Protein AF-Q8QFS4-F1 (afdb_monomer_lite)

pLDDT: mean 73.02, std 25.07, range [26.33, 97.75]

Foldseek 3Di:
DDWDWDFDDDPPRDTDTDTDDPPDDVVVVVVLLVVLPDPPPPDDDDDDDDDDDDDDDDDDDPPVVVVVVVVVLLVLLVVLLVLCSVAVPQLVVLLVQCLCLLPDPVVVPSPVPPQVVQADPNDGNSVVVVVLSNVDDDSVVVSVCSPPPCSCVVNVVNSSVSSCRRPVPPFFDKDWDDLVCQVVVVVVDPDPDDDDRDPTDIDGHPPPPPPDDDD

Organism: Triturus carnifex (NCBI:txid8326)

InterPro domains:
  IPR041400 PARP16 N-terminal domain [PF18084] (83-166)
  IPR051838 Intracellular mono-ADP-ribosyltransferase ARTD/PARP [PTHR21328] (82-211)

Sequence (215 aa):
FYYKFNVKKKKSGECDLKMSCLETKPQMYSQWCGNKSTLKDKFKIEDVEHCNNQTNIHPQMSTNIEKVNLQEGEKKVLSLKNILNKDPQAADFKWSLFVASCNSYRHAMCLRPFPPMFIKNEWKNVEQLREVIEGIPPLPIIYNKLDEPEFYDNNQMMIDLLYWVLLTLKEPELKSVKKDEYDMILEKVPCEITMAKPNMIFQLDNSNNSKKKKK

Radius of gyration: 21.52 Å; chains: 1; bounding box: 59×68×45 Å

Structure (mmCIF, N/CA/C/O backbone):
data_AF-Q8QFS4-F1
#
_entry.id   AF-Q8QFS4-F1
#
loop_
_atom_site.group_PDB
_atom_site.id
_atom_site.type_symbol
_atom_site.label_atom_id
_atom_site.label_alt_id
_atom_site.label_comp_id
_atom_site.label_asym_id
_atom_site.label_entity_id
_atom_site.label_seq_id
_atom_site.pdbx_PDB_ins_code
_atom_site.Cartn_x
_atom_site.Cartn_y
_atom_site.Cartn_z
_atom_site.occupancy
_atom_site.B_iso_or_equiv
_atom_site.auth_seq_id
_atom_site.auth_comp_id
_atom_site.auth_asym_id
_atom_site.auth_atom_id
_atom_site.pdbx_PDB_model_num
ATOM 1 N N . PHE A 1 1 ? -0.206 -7.800 5.910 1.00 39.69 1 PHE A N 1
ATOM 2 C CA . PHE A 1 1 ? 0.618 -9.036 5.952 1.00 39.69 1 PHE A CA 1
ATOM 3 C C . PHE A 1 1 ? 2.021 -8.676 5.485 1.00 39.69 1 PHE A C 1
ATOM 5 O O . PHE A 1 1 ? 2.120 -7.958 4.500 1.00 39.69 1 PHE A O 1
ATOM 12 N N . TYR A 1 2 ? 3.092 -9.149 6.134 1.00 40.59 2 TYR A N 1
ATOM 13 C CA . TYR A 1 2 ? 4.459 -8.769 5.742 1.00 40.59 2 TYR A CA 1
ATOM 14 C C . TYR A 1 2 ? 5.194 -9.907 5.046 1.00 40.59 2 TYR A C 1
ATOM 16 O O . TYR A 1 2 ? 5.280 -11.021 5.557 1.00 40.59 2 TYR A O 1
ATOM 24 N N . TYR A 1 3 ? 5.767 -9.603 3.886 1.00 39.56 3 TYR A N 1
ATOM 25 C CA . TYR A 1 3 ? 6.656 -10.497 3.156 1.00 39.56 3 TYR A CA 1
ATOM 26 C C . TYR A 1 3 ? 8.071 -9.952 3.283 1.00 39.56 3 TYR A C 1
ATOM 28 O O . TYR A 1 3 ? 8.344 -8.839 2.838 1.00 39.56 3 TYR A O 1
ATOM 36 N N . LYS A 1 4 ? 8.973 -10.726 3.892 1.00 38.22 4 LYS A N 1
ATOM 37 C CA . LYS A 1 4 ? 10.407 -10.421 3.869 1.00 38.22 4 LYS A CA 1
ATOM 38 C C . LYS A 1 4 ? 11.078 -11.368 2.888 1.00 38.22 4 LYS A C 1
ATOM 40 O O . LYS A 1 4 ? 11.035 -12.585 3.078 1.00 38.22 4 LYS A O 1
ATOM 45 N N . PHE A 1 5 ? 11.691 -10.803 1.855 1.00 37.50 5 PHE A N 1
ATOM 46 C CA . PHE A 1 5 ? 12.503 -11.548 0.903 1.00 37.50 5 PHE A CA 1
ATOM 47 C C . PHE A 1 5 ? 13.897 -11.748 1.499 1.00 37.50 5 PHE A C 1
ATOM 49 O O . PHE A 1 5 ? 14.566 -10.791 1.881 1.00 37.50 5 PHE A O 1
ATOM 56 N N . ASN A 1 6 ? 14.335 -13.002 1.611 1.00 33.97 6 ASN A N 1
ATOM 57 C CA . ASN A 1 6 ? 15.705 -13.334 1.996 1.00 33.97 6 ASN A CA 1
ATOM 58 C C . ASN A 1 6 ? 16.450 -13.861 0.769 1.00 33.97 6 ASN A C 1
ATOM 60 O O . ASN A 1 6 ? 16.351 -15.043 0.439 1.00 33.97 6 ASN A O 1
ATOM 64 N N . VAL A 1 7 ? 17.221 -12.996 0.108 1.00 36.97 7 VAL A N 1
ATOM 65 C CA . VAL A 1 7 ? 18.086 -13.397 -1.009 1.00 36.97 7 VAL A CA 1
ATOM 66 C C . VAL A 1 7 ? 19.366 -14.028 -0.457 1.00 36.97 7 VAL A C 1
ATOM 68 O O . VAL A 1 7 ? 20.305 -13.336 -0.065 1.00 36.97 7 VAL A O 1
ATOM 71 N N . LYS A 1 8 ? 19.431 -15.364 -0.434 1.00 35.72 8 LYS A N 1
ATOM 72 C CA . LYS A 1 8 ? 20.679 -16.092 -0.160 1.00 35.72 8 LYS A CA 1
ATOM 73 C C . LYS A 1 8 ? 21.411 -16.374 -1.472 1.00 35.72 8 LYS A C 1
ATOM 75 O O . LYS A 1 8 ? 20.994 -17.239 -2.234 1.00 35.72 8 LYS A O 1
ATOM 80 N N . LYS A 1 9 ? 22.539 -15.696 -1.713 1.00 34.53 9 LYS A N 1
ATOM 81 C CA . LYS A 1 9 ? 23.454 -16.058 -2.809 1.00 34.53 9 LYS A CA 1
ATOM 82 C C . LYS A 1 9 ? 24.091 -17.427 -2.521 1.00 34.53 9 LYS A C 1
ATOM 84 O O . LYS A 1 9 ? 24.874 -17.554 -1.579 1.00 34.53 9 LYS A O 1
ATOM 89 N N . LYS A 1 10 ? 23.775 -18.445 -3.329 1.00 41.84 10 LYS A N 1
ATOM 90 C CA . LYS A 1 10 ? 24.576 -19.680 -3.415 1.00 41.84 10 LYS A CA 1
ATOM 91 C C . LYS A 1 10 ? 25.900 -19.392 -4.142 1.00 41.84 10 LYS A C 1
ATOM 93 O O . LYS A 1 10 ? 26.022 -18.408 -4.866 1.00 41.84 10 LYS A O 1
ATOM 98 N N . LYS A 1 11 ? 26.899 -20.266 -3.950 1.00 44.81 11 LYS A N 1
ATOM 99 C CA . LYS A 1 11 ? 28.168 -20.235 -4.711 1.00 44.81 11 LYS A CA 1
ATOM 100 C C . LYS A 1 11 ? 28.034 -20.781 -6.142 1.00 44.81 11 LYS A C 1
ATOM 102 O O . LYS A 1 11 ? 28.891 -20.499 -6.969 1.00 44.81 11 LYS A O 1
ATOM 107 N N . SER A 1 12 ? 26.966 -21.521 -6.442 1.00 46.94 12 SER A N 1
ATOM 108 C CA . SER A 1 12 ? 26.450 -21.695 -7.803 1.00 46.94 12 SER A CA 1
ATOM 109 C C . SER A 1 12 ? 25.496 -20.536 -8.119 1.00 46.94 12 SER A C 1
ATOM 111 O O . SER A 1 12 ? 24.759 -20.109 -7.233 1.00 46.94 12 SER A O 1
ATOM 113 N N . GLY A 1 13 ? 25.514 -20.021 -9.354 1.00 44.69 13 GLY A N 1
ATOM 114 C CA . GLY A 1 13 ? 24.792 -18.809 -9.788 1.00 44.69 13 GLY A CA 1
ATOM 115 C C . GLY A 1 13 ? 23.265 -18.934 -9.894 1.00 44.69 13 GLY A C 1
ATOM 116 O O . GLY A 1 13 ? 22.679 -18.502 -10.879 1.00 44.69 13 GLY A O 1
ATOM 117 N N . GLU A 1 14 ? 22.627 -19.541 -8.897 1.00 32.72 14 GLU A N 1
ATOM 118 C CA . GLU A 1 14 ? 21.195 -19.809 -8.815 1.00 32.72 14 GLU A CA 1
ATOM 119 C C . GLU A 1 14 ? 20.585 -18.970 -7.676 1.00 32.72 14 GLU A C 1
ATOM 121 O O . GLU A 1 14 ? 20.906 -19.159 -6.497 1.00 32.72 14 GLU A O 1
ATOM 126 N N . CYS A 1 15 ? 19.725 -18.011 -8.030 1.00 34.16 15 CYS A N 1
ATOM 127 C CA . CYS A 1 15 ? 19.078 -17.102 -7.082 1.00 34.16 15 CYS A CA 1
ATOM 128 C C . CYS A 1 15 ? 17.790 -17.720 -6.514 1.00 34.16 15 CYS A C 1
ATOM 130 O O . CYS A 1 15 ? 16.718 -17.591 -7.100 1.00 34.16 15 CYS A O 1
ATOM 132 N N . ASP A 1 16 ? 17.895 -18.362 -5.351 1.00 31.78 16 ASP A N 1
ATOM 133 C CA . ASP A 1 16 ? 16.763 -18.972 -4.640 1.00 31.78 16 ASP A CA 1
ATOM 134 C C . ASP A 1 16 ? 15.943 -17.893 -3.891 1.00 31.78 16 ASP A C 1
ATOM 136 O O . ASP A 1 16 ? 16.274 -17.503 -2.765 1.00 31.78 16 ASP A O 1
ATOM 140 N N . LEU A 1 17 ? 14.892 -17.355 -4.532 1.00 40.53 17 LEU A N 1
ATOM 141 C CA . LEU A 1 17 ? 13.964 -16.396 -3.911 1.00 40.53 17 LEU A CA 1
ATOM 142 C C . LEU A 1 17 ? 13.031 -17.109 -2.921 1.00 40.53 17 LEU A C 1
ATOM 144 O O . LEU A 1 17 ? 11.945 -17.573 -3.277 1.00 40.53 17 LEU A O 1
ATOM 148 N N . LYS A 1 18 ? 13.405 -17.125 -1.638 1.00 36.62 18 LYS A N 1
ATOM 149 C CA . LYS A 1 18 ? 12.502 -17.579 -0.574 1.00 36.62 18 LYS A CA 1
ATOM 150 C C . LYS A 1 18 ? 11.589 -16.455 -0.091 1.00 36.62 18 LYS A C 1
ATOM 152 O O . LYS A 1 18 ? 11.999 -15.573 0.665 1.00 36.62 18 LYS A O 1
ATOM 157 N N . MET A 1 19 ? 10.325 -16.549 -0.502 1.00 31.25 19 MET A N 1
ATOM 158 C CA . MET A 1 19 ? 9.192 -15.870 0.124 1.00 31.25 19 MET A CA 1
ATOM 159 C C . MET A 1 19 ? 8.979 -16.425 1.535 1.00 31.25 19 MET A C 1
ATOM 161 O O . MET A 1 19 ? 8.581 -17.577 1.696 1.00 31.25 19 MET A O 1
ATOM 165 N N . SER A 1 20 ? 9.213 -15.600 2.556 1.00 35.72 20 SER A N 1
ATOM 166 C CA . SER A 1 20 ? 8.760 -15.877 3.922 1.00 35.72 20 SER A CA 1
ATOM 167 C C . SER A 1 20 ? 7.678 -14.882 4.329 1.00 35.72 20 SER A C 1
ATOM 169 O O . SER A 1 20 ? 7.948 -13.683 4.442 1.00 35.72 20 SER A O 1
ATOM 171 N N . CYS A 1 21 ? 6.465 -15.391 4.570 1.00 34.59 21 CYS A N 1
ATOM 172 C CA . CYS A 1 21 ? 5.435 -14.664 5.304 1.00 34.59 21 CYS A CA 1
ATOM 173 C C . CYS A 1 21 ? 5.936 -14.440 6.732 1.00 34.59 21 CYS A C 1
ATOM 175 O O . CYS A 1 21 ? 6.045 -15.385 7.511 1.00 34.59 21 CYS A O 1
ATOM 177 N N . LEU A 1 22 ? 6.220 -13.191 7.082 1.00 38.31 22 LEU A N 1
ATOM 178 C CA . LEU A 1 22 ? 6.285 -12.788 8.475 1.00 38.31 22 LEU A CA 1
ATOM 179 C C . LEU A 1 22 ? 4.849 -12.515 8.915 1.00 38.31 22 LEU A C 1
ATOM 181 O O . LEU A 1 22 ? 4.267 -11.473 8.599 1.00 38.31 22 LEU A O 1
ATOM 185 N N . GLU A 1 23 ? 4.267 -13.472 9.636 1.00 33.88 23 GLU A N 1
ATOM 186 C CA . GLU A 1 23 ? 3.025 -13.239 10.362 1.00 33.88 23 GLU A CA 1
ATOM 187 C C . GLU A 1 23 ? 3.240 -12.091 11.353 1.00 33.88 23 GLU A C 1
ATOM 189 O O . GLU A 1 23 ? 3.841 -12.244 12.418 1.00 33.88 23 GLU A O 1
ATOM 194 N N . THR A 1 24 ? 2.724 -10.910 11.018 1.00 41.38 24 THR A N 1
ATOM 195 C CA . THR A 1 24 ? 2.471 -9.888 12.031 1.00 41.38 24 THR A CA 1
ATOM 196 C C . THR A 1 24 ? 1.472 -10.462 13.016 1.00 41.38 24 THR A C 1
ATOM 198 O O . THR A 1 24 ? 0.342 -10.766 12.629 1.00 41.38 24 THR A O 1
ATOM 201 N N . LYS A 1 25 ? 1.875 -10.572 14.287 1.00 38.22 25 LYS A N 1
ATOM 202 C CA . LYS A 1 25 ? 0.973 -10.958 15.378 1.00 38.22 25 LYS A CA 1
ATOM 203 C C . LYS A 1 25 ? -0.317 -10.127 15.262 1.00 38.22 25 LYS A C 1
ATOM 205 O O . LYS A 1 25 ? -0.207 -8.895 15.229 1.00 38.22 25 LYS A O 1
ATOM 210 N N . PRO A 1 26 ? -1.518 -10.746 15.237 1.00 43.66 26 PRO A N 1
ATOM 211 C CA . PRO A 1 26 ? -2.792 -10.036 15.048 1.00 43.66 26 PRO A CA 1
ATOM 212 C C . PRO A 1 26 ? -2.988 -8.830 15.981 1.00 43.66 26 PRO A C 1
ATOM 214 O O . PRO A 1 26 ? -3.627 -7.845 15.612 1.00 43.66 26 PRO A O 1
ATOM 217 N N . GLN A 1 27 ? -2.345 -8.893 17.152 1.00 47.09 27 GLN A N 1
ATOM 218 C CA . GLN A 1 27 ? -2.253 -7.856 18.178 1.00 47.09 27 GLN A CA 1
ATOM 219 C C . GLN A 1 27 ? -1.925 -6.447 17.643 1.00 47.09 27 GLN A C 1
ATOM 221 O O . GLN A 1 27 ? -2.520 -5.481 18.122 1.00 47.09 27 GLN A O 1
ATOM 226 N N . MET A 1 28 ? -1.051 -6.299 16.633 1.00 45.22 28 MET A N 1
ATOM 227 C CA . MET A 1 28 ? -0.690 -4.963 16.123 1.00 45.22 28 MET A CA 1
ATOM 228 C C . MET A 1 28 ? -1.858 -4.246 15.431 1.00 45.22 28 MET A C 1
ATOM 230 O O . MET A 1 28 ? -2.074 -3.060 15.677 1.00 45.22 28 MET A O 1
ATOM 234 N N . TYR A 1 29 ? -2.654 -4.946 14.615 1.00 46.38 29 TYR A N 1
ATOM 235 C CA . TYR A 1 29 ? -3.801 -4.322 13.939 1.00 46.38 29 TYR A CA 1
ATOM 236 C C . TYR A 1 29 ? -4.966 -4.079 14.905 1.00 46.38 29 TYR A C 1
ATOM 238 O O . TYR A 1 29 ? -5.656 -3.069 14.766 1.00 46.38 29 TYR A O 1
ATOM 246 N N . SER A 1 30 ? -5.166 -4.936 15.915 1.00 52.69 30 SER A N 1
ATOM 247 C CA . SER A 1 30 ? -6.164 -4.675 16.965 1.00 52.69 30 SER A CA 1
ATOM 248 C C . SER A 1 30 ? -5.805 -3.460 17.823 1.00 52.69 30 SER A C 1
ATOM 250 O O . SER A 1 30 ? -6.695 -2.687 18.165 1.00 52.69 30 SER A O 1
ATOM 252 N N . GLN A 1 31 ? -4.518 -3.241 18.119 1.00 54.19 31 GLN A N 1
ATOM 253 C CA . GLN A 1 31 ? -4.062 -2.064 18.863 1.00 54.19 31 GLN A CA 1
ATOM 254 C C . GLN A 1 31 ? -4.188 -0.782 18.024 1.00 54.19 31 GLN A C 1
ATOM 256 O O . GLN A 1 31 ? -4.679 0.227 18.522 1.00 54.19 31 GLN A O 1
ATOM 261 N N . TRP A 1 32 ? -3.857 -0.838 16.727 1.00 56.62 32 TRP A N 1
ATOM 262 C CA . TRP A 1 32 ? -4.083 0.278 15.797 1.00 56.62 32 TRP A CA 1
ATOM 263 C C . TRP A 1 32 ? -5.573 0.637 15.677 1.00 56.62 32 TRP A C 1
ATOM 265 O O . TRP A 1 32 ? -5.944 1.804 15.777 1.00 56.62 32 TRP A O 1
ATOM 275 N N . CYS A 1 33 ? -6.449 -0.366 15.558 1.00 51.41 33 CYS A N 1
ATOM 276 C CA . CYS A 1 33 ? -7.899 -0.167 15.493 1.00 51.41 33 CYS A CA 1
ATOM 277 C C . CYS A 1 33 ? -8.551 0.228 16.831 1.00 51.41 33 CYS A C 1
ATOM 279 O O . CYS A 1 33 ? -9.721 0.616 16.816 1.00 51.41 33 CYS A O 1
ATOM 281 N N . GLY A 1 34 ? -7.848 0.106 17.962 1.00 44.12 34 GLY A N 1
ATOM 282 C CA . GLY A 1 34 ? -8.367 0.414 19.299 1.00 44.12 34 GLY A CA 1
ATOM 283 C C . GLY A 1 34 ? -8.346 1.906 19.646 1.00 44.12 34 GLY A C 1
ATOM 284 O O . GLY A 1 34 ? -9.247 2.392 20.324 1.00 44.12 34 GLY A O 1
ATOM 285 N N . ASN A 1 35 ? -7.384 2.665 19.116 1.00 45.69 35 ASN A N 1
ATOM 286 C CA . ASN A 1 35 ? -7.127 4.064 19.497 1.00 45.69 35 ASN A CA 1
ATOM 287 C C . ASN A 1 35 ? -8.051 5.097 18.802 1.00 45.69 35 ASN A C 1
ATOM 289 O O . ASN A 1 35 ? -7.668 6.244 18.586 1.00 45.69 35 ASN A O 1
ATOM 293 N N . LYS A 1 36 ? -9.277 4.711 18.427 1.00 47.22 36 LYS A N 1
ATOM 294 C CA . LYS A 1 36 ? -10.191 5.493 17.560 1.00 47.22 36 LYS A CA 1
ATOM 295 C C . LYS A 1 36 ? -10.847 6.729 18.207 1.00 47.22 36 LYS A C 1
ATOM 297 O O . LYS A 1 36 ? -11.678 7.369 17.563 1.00 47.22 36 LYS A O 1
ATOM 302 N N . SER A 1 37 ? -10.547 7.055 19.464 1.00 37.59 37 SER A N 1
ATOM 303 C CA . SER A 1 37 ? -11.372 7.953 20.290 1.00 37.59 37 SER A CA 1
ATOM 304 C C . SER A 1 37 ? -10.989 9.440 20.304 1.00 37.59 37 SER A C 1
ATOM 306 O O . SER A 1 37 ? -11.750 10.216 20.867 1.00 37.59 37 SER A O 1
ATOM 308 N N . THR A 1 38 ? -9.871 9.874 19.706 1.00 36.56 38 THR A N 1
ATOM 309 C CA . THR A 1 38 ? -9.306 11.226 19.962 1.00 36.56 38 THR A CA 1
ATOM 310 C C . THR A 1 38 ? -9.211 12.174 18.757 1.00 36.56 38 THR A C 1
ATOM 312 O O . THR A 1 38 ? -8.640 13.256 18.879 1.00 36.56 38 THR A O 1
ATOM 315 N N . LEU A 1 39 ? -9.761 11.808 17.590 1.00 35.38 39 LEU A N 1
ATOM 316 C CA . LEU A 1 39 ? -9.588 12.575 16.339 1.00 35.38 39 LEU A CA 1
ATOM 317 C C . LEU A 1 39 ? -10.879 13.097 15.685 1.00 35.38 39 LEU A C 1
ATOM 319 O O . LEU A 1 39 ? -10.799 13.831 14.704 1.00 35.38 39 LEU A O 1
ATOM 323 N N . LYS A 1 40 ? -12.065 12.780 16.224 1.00 32.66 40 LYS A N 1
ATOM 324 C CA . LYS A 1 40 ? -13.341 13.291 15.680 1.00 32.66 40 LYS A CA 1
ATOM 325 C C . LYS A 1 40 ? -13.589 14.777 15.972 1.00 3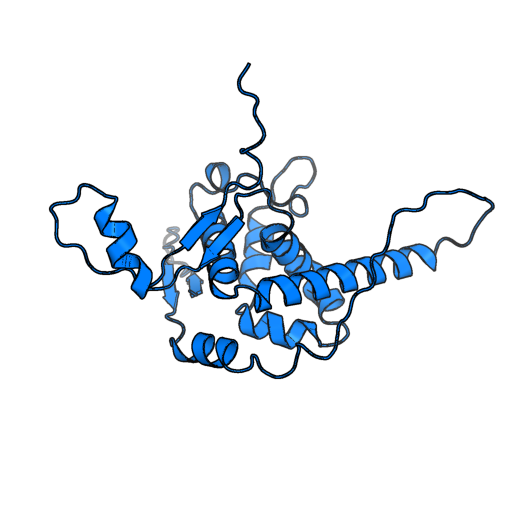2.66 40 LYS A C 1
ATOM 327 O O . LYS A 1 40 ? -14.342 15.407 15.240 1.00 32.66 40 LYS A O 1
ATOM 332 N N . ASP A 1 41 ? -12.926 15.338 16.982 1.00 36.31 41 ASP A N 1
ATOM 333 C CA . ASP A 1 41 ? -13.249 16.672 17.506 1.00 36.31 41 ASP A CA 1
ATOM 334 C C . ASP A 1 41 ? -12.426 17.820 16.892 1.00 36.31 41 ASP A C 1
ATOM 336 O O . ASP A 1 41 ? -12.639 18.977 17.250 1.00 36.31 41 ASP A O 1
ATOM 340 N N . LYS A 1 42 ? -11.466 17.537 15.993 1.00 40.38 42 LYS A N 1
ATOM 341 C CA . LYS A 1 42 ? -10.467 18.538 15.551 1.00 40.38 42 LYS A CA 1
ATOM 342 C C . LYS A 1 42 ? -10.577 19.064 14.121 1.00 40.38 42 LYS A C 1
ATOM 344 O O . LYS A 1 42 ? -9.909 20.046 13.824 1.00 40.38 42 LYS A O 1
ATOM 349 N N . PHE A 1 43 ? -11.407 18.481 13.255 1.00 31.11 43 PHE A N 1
ATOM 350 C CA . PHE A 1 43 ? -11.556 18.963 11.875 1.00 31.11 43 PHE A CA 1
ATOM 351 C C . PHE A 1 43 ? -13.020 19.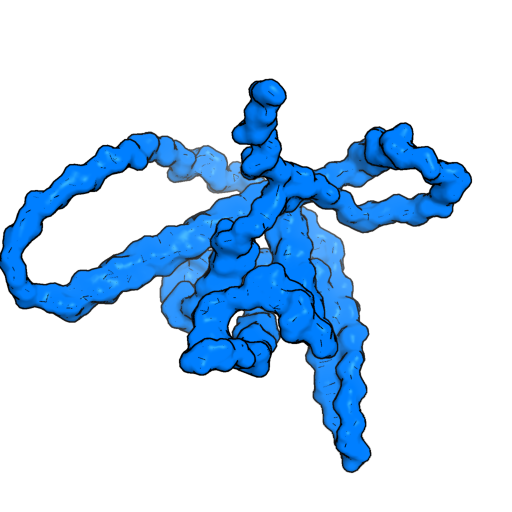014 11.434 1.00 31.11 43 PHE A C 1
ATOM 353 O O . PHE A 1 43 ? -13.543 18.087 10.818 1.00 31.11 43 PHE A O 1
ATOM 360 N N . LYS A 1 44 ? -13.657 20.161 11.697 1.00 30.17 44 LYS A N 1
ATOM 361 C CA . LYS A 1 44 ? -14.633 20.705 10.749 1.00 30.17 44 LYS A CA 1
ATOM 362 C C . LYS A 1 44 ? -13.828 21.298 9.595 1.00 30.17 44 LYS A C 1
ATOM 364 O O . LYS A 1 44 ? -12.973 22.143 9.836 1.00 30.17 44 LYS A O 1
ATOM 369 N N . ILE A 1 45 ? -14.077 20.832 8.379 1.00 34.06 45 ILE A N 1
ATOM 370 C CA . ILE A 1 45 ? -13.570 21.461 7.160 1.00 34.06 45 ILE A CA 1
ATOM 371 C C . ILE A 1 45 ? -14.752 22.221 6.568 1.00 34.06 45 ILE A C 1
ATOM 373 O O . ILE A 1 45 ? -15.800 21.625 6.333 1.00 34.06 45 ILE A O 1
ATOM 377 N N . GLU A 1 46 ? -14.589 23.529 6.402 1.00 29.95 46 GLU A N 1
ATOM 378 C CA . GLU A 1 46 ? -15.513 24.361 5.634 1.00 29.95 46 GLU A CA 1
ATOM 379 C C . GLU A 1 46 ? -15.250 24.150 4.138 1.00 29.95 46 GLU A C 1
ATOM 381 O O . GLU A 1 46 ? -14.107 23.938 3.720 1.00 29.95 46 GLU A O 1
ATOM 386 N N . ASP A 1 47 ? -16.313 24.163 3.337 1.00 32.22 47 ASP A N 1
ATOM 387 C CA . ASP A 1 47 ? -16.250 23.880 1.906 1.00 32.22 47 ASP A CA 1
ATOM 388 C C . ASP A 1 47 ? -15.448 24.958 1.159 1.00 32.22 47 ASP A C 1
ATOM 390 O O . ASP A 1 47 ? -15.874 26.107 1.042 1.00 32.22 47 ASP A O 1
ATOM 394 N N . VAL A 1 48 ? -14.286 24.588 0.611 1.00 31.92 48 VAL A N 1
ATOM 395 C CA . VAL A 1 48 ? -13.512 25.479 -0.267 1.00 31.92 48 VAL A CA 1
ATOM 396 C C . VAL A 1 48 ? -13.973 25.286 -1.706 1.00 31.92 48 VAL A C 1
ATOM 398 O O . VAL A 1 48 ? -13.489 24.413 -2.433 1.00 31.92 48 VAL A O 1
ATOM 401 N N . GLU A 1 49 ? -14.923 26.125 -2.112 1.00 28.88 49 GLU A N 1
ATOM 402 C CA . GLU A 1 49 ? -15.292 26.292 -3.513 1.00 28.88 49 GLU A CA 1
ATOM 403 C C . GLU A 1 49 ? -14.156 26.905 -4.356 1.00 28.88 49 GLU A C 1
ATOM 405 O O . GLU A 1 49 ? -13.175 27.478 -3.881 1.00 28.88 49 GLU A O 1
ATOM 410 N N . HIS A 1 50 ? -14.305 26.734 -5.665 1.00 36.72 50 HIS A N 1
ATOM 411 C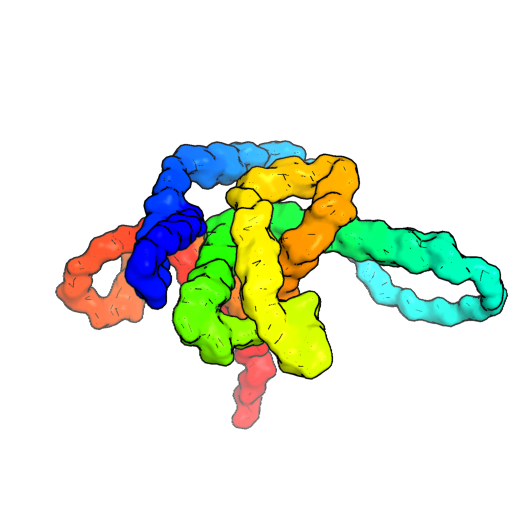 CA . HIS A 1 50 ? -13.348 27.074 -6.707 1.00 36.72 50 HIS A CA 1
ATOM 412 C C . HIS A 1 50 ? -13.264 28.586 -6.983 1.00 36.72 50 HIS A C 1
ATOM 414 O O . HIS A 1 50 ? -14.289 29.204 -7.251 1.00 36.72 50 HIS A O 1
ATOM 420 N N . CYS A 1 51 ? -12.051 29.148 -7.081 1.00 26.33 51 CYS A N 1
ATOM 421 C CA . CYS A 1 51 ? -11.824 30.476 -7.668 1.00 26.33 51 CYS A CA 1
ATOM 422 C C . CYS A 1 51 ? -10.516 30.543 -8.479 1.00 26.33 51 CYS A C 1
ATOM 424 O O . CYS A 1 51 ? -9.421 30.453 -7.928 1.00 26.33 51 CYS A O 1
ATOM 426 N N . ASN A 1 52 ? -10.640 30.777 -9.789 1.00 34.62 52 ASN A N 1
ATOM 427 C CA . ASN A 1 52 ? -9.575 31.363 -10.611 1.00 34.62 52 ASN A CA 1
ATOM 428 C C . ASN A 1 52 ? -9.556 32.890 -10.416 1.00 34.62 52 ASN A C 1
ATOM 430 O O . ASN A 1 52 ? -10.625 33.474 -10.245 1.00 34.62 52 ASN A O 1
ATOM 434 N N . ASN A 1 53 ? -8.390 33.539 -10.549 1.00 30.08 53 ASN A N 1
ATOM 435 C CA . ASN A 1 53 ? -8.151 34.632 -11.518 1.00 30.08 53 ASN A CA 1
ATOM 436 C C . ASN A 1 53 ? -6.724 35.223 -11.414 1.00 30.08 53 ASN A C 1
ATOM 438 O O . ASN A 1 53 ? -6.001 34.992 -10.451 1.00 30.08 53 ASN A O 1
ATOM 442 N N . GLN A 1 54 ? -6.306 35.927 -12.472 1.00 36.88 54 GLN A N 1
ATOM 443 C CA . GLN A 1 54 ? -4.930 36.371 -12.758 1.00 36.88 54 GLN A CA 1
ATOM 444 C C . GLN A 1 54 ? -4.585 37.761 -12.186 1.00 36.88 54 GLN A C 1
ATOM 446 O O . GLN A 1 54 ? -5.450 38.629 -12.220 1.00 36.88 54 GLN A O 1
ATOM 451 N N . THR A 1 55 ? -3.299 38.019 -11.888 1.00 30.58 55 THR A N 1
ATOM 452 C CA . THR A 1 55 ? -2.568 39.277 -12.216 1.00 30.58 55 THR A CA 1
ATOM 453 C C . THR A 1 55 ? -1.034 39.100 -12.124 1.00 30.58 55 THR A C 1
ATOM 455 O O . THR A 1 55 ? -0.531 38.329 -11.315 1.00 30.58 55 THR A O 1
ATOM 458 N N . ASN A 1 56 ? -0.282 39.821 -12.972 1.00 31.97 56 ASN A N 1
ATOM 459 C CA . ASN A 1 56 ? 1.198 39.796 -13.089 1.00 31.97 56 ASN A CA 1
ATOM 460 C C . ASN A 1 56 ? 1.871 40.766 -12.051 1.00 31.97 56 ASN A C 1
ATOM 462 O O . ASN A 1 56 ? 1.138 41.423 -11.322 1.00 31.97 56 ASN A O 1
ATOM 466 N N . ILE A 1 57 ? 3.197 40.973 -11.872 1.00 37.28 57 ILE A N 1
ATOM 467 C CA . ILE A 1 57 ? 4.403 40.924 -12.745 1.00 37.28 57 ILE A CA 1
ATOM 468 C C . ILE A 1 57 ? 5.708 40.691 -11.906 1.00 37.28 57 ILE A C 1
ATOM 470 O O . ILE A 1 57 ? 6.030 41.545 -11.093 1.00 37.28 57 ILE A O 1
ATOM 474 N N . HIS A 1 58 ? 6.519 39.653 -12.222 1.00 41.78 58 HIS A N 1
ATOM 475 C CA . HIS A 1 58 ? 8.016 39.577 -12.098 1.00 41.78 58 HIS A CA 1
ATOM 476 C C . HIS A 1 58 ? 8.705 39.738 -10.689 1.00 41.78 58 HIS A C 1
ATOM 478 O O . HIS A 1 58 ? 8.072 40.133 -9.720 1.00 41.78 58 HIS A O 1
ATOM 484 N N . PRO A 1 59 ? 10.000 39.380 -10.495 1.00 49.09 59 PRO A N 1
ATOM 485 C CA . PRO A 1 59 ? 10.482 38.007 -10.329 1.00 49.09 59 PRO A CA 1
ATOM 486 C C . PRO A 1 59 ? 11.255 37.772 -9.005 1.00 49.09 59 PRO A C 1
ATOM 488 O O . PRO A 1 59 ? 12.313 38.354 -8.777 1.00 49.09 59 PRO A O 1
ATOM 491 N N . GLN A 1 60 ? 10.838 36.806 -8.183 1.00 37.38 60 GLN A N 1
ATOM 492 C CA . GLN A 1 60 ? 11.732 36.157 -7.207 1.00 37.38 60 GLN A CA 1
ATOM 493 C C . GLN A 1 60 ? 11.454 34.653 -7.200 1.00 37.38 60 GLN A C 1
ATOM 495 O O . GLN A 1 60 ? 10.447 34.185 -6.670 1.00 37.38 60 GLN A O 1
ATOM 500 N N . MET A 1 61 ? 12.317 33.895 -7.882 1.00 39.78 61 MET A N 1
ATOM 501 C CA . MET A 1 61 ? 12.011 32.514 -8.278 1.00 39.78 61 MET A CA 1
ATOM 502 C C . MET A 1 61 ? 12.434 31.455 -7.247 1.00 39.78 61 MET A C 1
ATOM 504 O O . MET A 1 61 ? 11.988 30.317 -7.338 1.00 39.78 61 MET A O 1
ATOM 508 N N . SER A 1 62 ? 13.231 31.828 -6.240 1.00 43.19 62 SER A N 1
ATOM 509 C CA . SER A 1 62 ? 13.757 30.890 -5.236 1.00 43.19 62 SER A CA 1
ATOM 510 C C . SER A 1 62 ? 12.760 30.555 -4.120 1.00 43.19 62 SER A C 1
ATOM 512 O O . SER A 1 62 ? 12.695 29.413 -3.686 1.00 43.19 62 SER A O 1
ATOM 514 N N . THR A 1 63 ? 11.946 31.515 -3.668 1.00 50.09 63 THR A N 1
ATOM 515 C CA . THR A 1 63 ? 11.084 31.350 -2.476 1.00 50.09 63 THR A CA 1
ATOM 516 C C . THR A 1 63 ? 9.712 30.735 -2.764 1.00 50.09 63 THR A C 1
ATOM 518 O O . THR A 1 63 ? 9.029 30.305 -1.837 1.00 50.09 63 THR A O 1
ATOM 521 N N . ASN A 1 64 ? 9.287 30.690 -4.031 1.00 51.81 64 ASN A N 1
ATOM 522 C CA . ASN A 1 64 ? 7.986 30.137 -4.417 1.00 51.81 64 ASN A CA 1
ATOM 523 C C . ASN A 1 64 ? 8.031 28.623 -4.667 1.00 51.81 64 ASN A C 1
ATOM 525 O O . ASN A 1 64 ? 7.089 27.928 -4.299 1.00 51.81 64 ASN A O 1
ATOM 529 N N . ILE A 1 65 ? 9.116 28.096 -5.246 1.00 58.69 65 ILE A N 1
ATOM 530 C CA . ILE A 1 65 ? 9.240 26.659 -5.560 1.00 58.69 65 ILE A CA 1
ATOM 531 C C . ILE A 1 65 ? 9.254 25.825 -4.271 1.00 58.69 65 ILE A C 1
ATOM 533 O O . ILE A 1 65 ? 8.540 24.831 -4.164 1.00 58.69 65 ILE A O 1
ATOM 537 N N . GLU A 1 66 ? 10.009 26.276 -3.269 1.00 59.53 66 GLU A N 1
ATOM 538 C CA .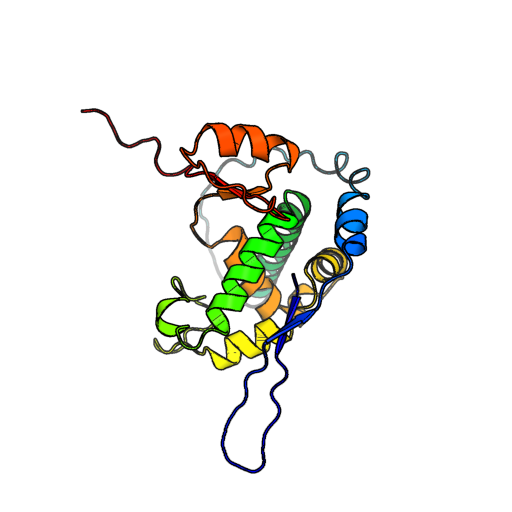 GLU A 1 66 ? 10.125 25.623 -1.963 1.00 59.53 66 GLU A CA 1
ATOM 539 C C . GLU A 1 66 ? 8.781 25.619 -1.211 1.00 59.53 66 GLU A C 1
ATOM 541 O O . GLU A 1 66 ? 8.310 24.564 -0.789 1.00 59.53 66 GLU A O 1
ATOM 546 N N . LYS A 1 67 ? 8.079 26.763 -1.165 1.00 62.28 67 LYS A N 1
ATOM 547 C CA . LYS A 1 67 ? 6.730 26.870 -0.573 1.00 62.28 67 LYS A CA 1
ATOM 548 C C . LYS A 1 67 ? 5.687 25.991 -1.267 1.00 62.28 67 LYS A C 1
ATOM 550 O O . LYS A 1 67 ? 4.855 25.395 -0.587 1.00 62.28 67 LYS A O 1
ATOM 555 N N . VAL A 1 68 ? 5.719 25.900 -2.598 1.00 66.81 68 VAL A N 1
ATOM 556 C CA . VAL A 1 68 ? 4.794 25.043 -3.361 1.00 66.81 68 VAL A CA 1
ATOM 557 C C . VAL A 1 68 ? 5.057 23.561 -3.080 1.00 66.81 68 VAL A C 1
ATOM 559 O O . VAL A 1 68 ? 4.101 22.804 -2.919 1.00 66.81 68 VAL A O 1
ATOM 562 N N . ASN A 1 69 ? 6.323 23.144 -2.964 1.00 63.47 69 ASN A 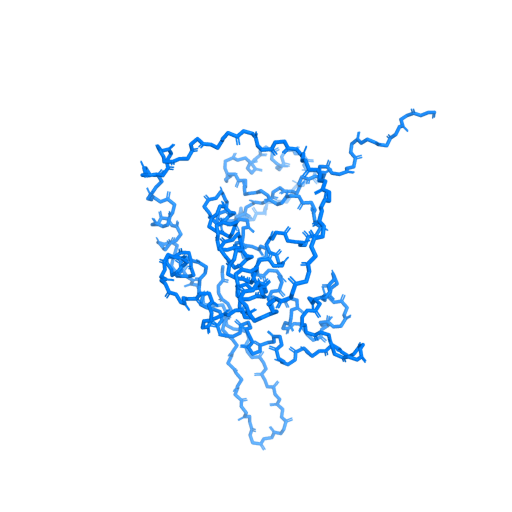N 1
ATOM 563 C CA . ASN A 1 69 ? 6.669 21.755 -2.653 1.00 63.47 69 ASN A CA 1
ATOM 564 C C . ASN A 1 69 ? 6.290 21.371 -1.209 1.00 63.47 69 ASN A C 1
ATOM 566 O O . ASN A 1 69 ? 5.703 20.310 -0.997 1.00 63.47 69 ASN A O 1
ATOM 570 N N . LEU A 1 70 ? 6.532 22.260 -0.236 1.00 69.38 70 LEU A N 1
ATOM 571 C CA . LEU A 1 70 ? 6.113 22.082 1.163 1.00 69.38 70 LEU A CA 1
ATOM 572 C C . LEU A 1 70 ? 4.592 21.874 1.273 1.00 69.38 70 LEU A C 1
ATOM 574 O O . LEU A 1 70 ? 4.140 20.879 1.840 1.00 69.38 70 LEU A O 1
ATOM 578 N N . GLN A 1 71 ? 3.796 22.744 0.638 1.00 78.56 71 GLN A N 1
ATOM 579 C CA . GLN A 1 71 ? 2.332 22.617 0.634 1.00 78.56 71 GLN A CA 1
ATOM 580 C C . GLN A 1 71 ? 1.817 21.354 -0.070 1.00 78.56 71 GLN A C 1
ATOM 582 O O . GLN A 1 71 ? 0.700 20.915 0.204 1.00 78.56 71 GLN A O 1
ATOM 587 N N . GLU A 1 72 ? 2.573 20.780 -1.004 1.00 86.12 72 GLU A N 1
ATOM 588 C CA . GLU A 1 72 ? 2.216 19.516 -1.651 1.00 86.12 72 GLU A CA 1
ATOM 589 C C . GLU A 1 72 ? 2.563 18.310 -0.761 1.00 86.12 72 GLU A C 1
ATOM 591 O O . GLU A 1 72 ? 1.760 17.381 -0.640 1.00 86.12 72 GLU A O 1
ATOM 596 N N . GLY A 1 73 ? 3.705 18.347 -0.068 1.00 87.75 73 GLY A N 1
ATOM 597 C CA . GLY A 1 73 ? 4.088 17.331 0.916 1.00 87.75 73 GLY A CA 1
ATOM 598 C C . GLY A 1 73 ? 3.087 17.216 2.066 1.00 87.75 73 GLY A C 1
ATOM 599 O O . GLY A 1 73 ? 2.582 16.123 2.339 1.00 87.75 73 GLY A O 1
ATOM 600 N N . GLU A 1 74 ? 2.704 18.343 2.670 1.00 90.31 74 GLU A N 1
ATOM 601 C CA . GLU A 1 74 ? 1.697 18.404 3.742 1.00 90.31 74 GLU A CA 1
ATOM 602 C C . GLU A 1 74 ? 0.353 17.778 3.319 1.00 90.31 74 GLU A C 1
ATOM 604 O O . GLU A 1 74 ? -0.229 16.970 4.051 1.00 90.31 74 GLU A O 1
ATOM 609 N N . LYS A 1 75 ? -0.124 18.077 2.100 1.00 92.81 75 LYS A N 1
ATOM 610 C CA . LYS A 1 75 ? -1.363 17.498 1.546 1.00 92.81 75 LYS A CA 1
ATOM 611 C C . LYS A 1 75 ? -1.267 15.986 1.377 1.00 92.81 75 LYS A C 1
ATOM 613 O O . LYS A 1 75 ? -2.229 15.283 1.704 1.00 92.81 75 LYS A O 1
ATOM 618 N N . LYS A 1 76 ? -0.139 15.465 0.883 1.00 94.94 76 LYS A N 1
ATOM 619 C CA . LYS A 1 76 ? 0.084 14.016 0.742 1.00 94.94 76 LYS A CA 1
ATOM 620 C C . LYS A 1 76 ? 0.103 13.320 2.098 1.00 94.94 76 LYS A C 1
ATOM 622 O O . LYS A 1 76 ? -0.578 12.306 2.257 1.00 94.94 76 LYS A O 1
ATOM 627 N N . VAL A 1 77 ? 0.813 13.889 3.074 1.00 95.12 77 VAL A N 1
ATOM 628 C CA . VAL A 1 77 ? 0.886 13.401 4.461 1.00 95.12 77 VAL A CA 1
ATOM 629 C C . VAL A 1 77 ? -0.511 13.327 5.081 1.00 95.12 77 VAL A C 1
ATOM 631 O O . VAL A 1 77 ? -0.936 12.250 5.504 1.00 95.12 77 VAL A O 1
ATOM 634 N N . LEU A 1 78 ? -1.281 14.420 5.044 1.00 95.56 78 LEU A N 1
ATOM 635 C CA . LEU A 1 78 ? -2.649 14.467 5.573 1.00 95.56 78 LEU A CA 1
ATOM 636 C C . LEU A 1 78 ? -3.573 13.448 4.884 1.00 95.56 78 LEU A C 1
ATOM 638 O O . LEU A 1 78 ? -4.321 12.721 5.542 1.00 95.56 78 LEU A O 1
ATOM 642 N N . SER A 1 79 ? -3.493 13.354 3.557 1.00 95.50 79 SER A N 1
ATOM 643 C CA . SER A 1 79 ? -4.298 12.424 2.757 1.00 95.50 79 SER A CA 1
ATOM 644 C C . SER A 1 79 ? -3.981 10.958 3.072 1.00 95.50 79 SER A C 1
ATOM 646 O O . SER A 1 79 ? -4.894 10.133 3.180 1.00 95.50 79 SER A O 1
ATOM 648 N N . LEU A 1 80 ? -2.700 10.635 3.276 1.00 96.38 80 LEU A N 1
ATOM 649 C CA . LEU A 1 80 ? -2.250 9.312 3.704 1.00 96.38 80 LEU A CA 1
ATOM 650 C C . LEU A 1 80 ? -2.752 8.968 5.104 1.00 96.38 80 LEU A C 1
ATOM 652 O O . LEU A 1 80 ? -3.295 7.879 5.295 1.00 96.38 80 LEU A O 1
ATOM 656 N N . LYS A 1 81 ? -2.664 9.891 6.069 1.00 95.75 81 LYS A N 1
ATOM 657 C CA . LYS A 1 81 ? -3.237 9.666 7.406 1.00 95.75 81 LYS A CA 1
ATOM 658 C C . LYS A 1 81 ? -4.742 9.407 7.333 1.00 95.75 81 LYS A C 1
ATOM 660 O O . LYS A 1 81 ? -5.227 8.472 7.967 1.00 95.75 81 LYS A O 1
ATOM 665 N N . ASN A 1 82 ? -5.467 10.161 6.508 1.00 95.38 82 ASN A N 1
ATOM 666 C CA . ASN A 1 82 ? -6.907 9.984 6.333 1.00 95.38 82 ASN A CA 1
ATOM 667 C C . ASN A 1 82 ? -7.271 8.600 5.766 1.00 95.38 82 ASN A C 1
ATOM 669 O O . ASN A 1 82 ? -8.145 7.939 6.329 1.00 95.38 82 ASN A O 1
ATOM 673 N N . ILE A 1 83 ? -6.604 8.117 4.708 1.00 94.56 83 ILE A N 1
ATOM 674 C CA . ILE A 1 83 ? -6.920 6.790 4.141 1.00 94.56 83 ILE A CA 1
ATOM 675 C C . ILE A 1 83 ? -6.494 5.642 5.071 1.00 94.56 83 ILE A C 1
ATOM 677 O O . ILE A 1 83 ? -7.260 4.694 5.255 1.00 94.56 83 ILE A O 1
ATOM 681 N N . LEU A 1 84 ? -5.329 5.760 5.719 1.00 95.38 84 LEU A N 1
ATOM 682 C CA . LEU A 1 84 ? -4.813 4.773 6.674 1.00 95.38 84 LEU A CA 1
ATOM 683 C C . LEU A 1 84 ? -5.685 4.665 7.938 1.00 95.38 84 LEU A C 1
ATOM 685 O O . LEU A 1 84 ? -5.821 3.577 8.489 1.00 95.38 84 LEU A O 1
ATOM 689 N N . ASN A 1 85 ? -6.306 5.763 8.380 1.00 94.88 85 ASN A N 1
ATOM 690 C CA . ASN A 1 85 ? -7.246 5.766 9.505 1.00 94.88 85 ASN A CA 1
ATOM 691 C C . ASN A 1 85 ? -8.665 5.306 9.102 1.00 94.88 85 ASN A C 1
ATOM 693 O O . ASN A 1 85 ? -9.353 4.665 9.897 1.00 94.88 85 ASN A O 1
ATOM 697 N N . LYS A 1 86 ? -9.111 5.609 7.870 1.00 93.94 86 LYS A N 1
ATOM 698 C CA . LYS A 1 86 ? -10.443 5.232 7.354 1.00 93.94 86 LYS A CA 1
ATOM 699 C C . LYS A 1 86 ? -10.613 3.714 7.261 1.00 93.94 86 LYS A C 1
ATOM 701 O O . LYS A 1 86 ? -11.589 3.185 7.788 1.00 93.94 86 LYS A O 1
ATOM 706 N N . ASP A 1 87 ? -9.690 3.032 6.584 1.00 93.94 87 ASP A N 1
ATOM 707 C CA . ASP A 1 87 ? -9.706 1.573 6.435 1.00 93.94 87 ASP A CA 1
ATOM 708 C C . ASP A 1 87 ? -8.268 1.014 6.373 1.00 93.94 87 ASP A C 1
ATOM 710 O O . ASP A 1 87 ? -7.720 0.792 5.286 1.00 93.94 87 ASP A O 1
ATOM 714 N N . PRO A 1 88 ? -7.629 0.779 7.537 1.00 93.56 88 PRO A N 1
ATOM 715 C CA . PRO A 1 88 ? -6.253 0.287 7.596 1.00 93.56 88 PRO A CA 1
ATOM 716 C C . PRO A 1 88 ? -6.083 -1.096 6.957 1.00 93.56 88 PRO A C 1
ATOM 718 O O . PRO A 1 88 ? -4.996 -1.426 6.489 1.00 93.56 88 PRO A O 1
ATOM 721 N N . GLN A 1 89 ? -7.137 -1.917 6.932 1.00 93.69 89 GLN A N 1
ATOM 722 C CA . GLN A 1 89 ? -7.095 -3.266 6.370 1.00 93.69 89 GLN A CA 1
ATOM 723 C C . GLN A 1 89 ? -7.151 -3.239 4.839 1.00 93.69 89 GLN A C 1
ATOM 725 O O . GLN A 1 89 ? -6.369 -3.944 4.197 1.00 93.69 89 GLN A O 1
ATOM 730 N N . ALA A 1 90 ? -8.002 -2.398 4.245 1.00 93.88 90 ALA A N 1
ATOM 731 C CA . ALA A 1 90 ? -8.046 -2.215 2.796 1.00 93.88 90 ALA A CA 1
ATOM 732 C C . ALA A 1 90 ? -6.764 -1.542 2.279 1.00 93.88 90 ALA A C 1
ATOM 734 O O . ALA A 1 90 ? -6.220 -1.961 1.256 1.00 93.88 90 ALA A O 1
ATOM 735 N N . ALA A 1 91 ? -6.225 -0.559 3.011 1.00 95.19 91 ALA A N 1
ATOM 736 C CA . ALA A 1 91 ? -4.944 0.061 2.674 1.00 95.19 91 ALA A CA 1
ATOM 737 C C . ALA A 1 91 ? -3.779 -0.952 2.710 1.00 95.19 91 ALA A C 1
ATOM 739 O O . ALA A 1 91 ? -3.002 -1.029 1.756 1.00 95.19 91 ALA A O 1
ATOM 740 N N . ASP A 1 92 ? -3.693 -1.779 3.760 1.00 95.38 92 ASP A N 1
ATOM 741 C CA . ASP A 1 92 ? -2.678 -2.838 3.884 1.00 95.38 92 ASP A CA 1
ATOM 742 C C . ASP A 1 92 ? -2.804 -3.904 2.789 1.00 95.38 92 ASP A C 1
ATOM 744 O O . ASP A 1 92 ? -1.792 -4.352 2.248 1.00 95.38 92 ASP A O 1
ATOM 748 N N . PHE A 1 93 ? -4.030 -4.276 2.407 1.00 94.81 93 PHE A N 1
ATOM 749 C CA . PHE A 1 93 ? -4.266 -5.211 1.308 1.00 94.81 93 PHE A CA 1
ATOM 750 C C . PHE A 1 93 ? -3.851 -4.624 -0.046 1.00 94.81 93 PHE A C 1
ATOM 752 O O . PHE A 1 93 ? -3.133 -5.287 -0.796 1.00 94.81 93 PHE A O 1
ATOM 759 N N . LYS A 1 94 ? -4.239 -3.376 -0.347 1.00 94.19 94 LYS A N 1
ATOM 760 C CA . LYS A 1 94 ? -3.863 -2.686 -1.594 1.00 94.19 94 LYS A CA 1
ATOM 761 C C . LYS A 1 94 ? -2.342 -2.562 -1.715 1.00 94.19 94 LYS A C 1
ATOM 763 O O . LYS A 1 94 ? -1.773 -2.896 -2.754 1.00 94.19 94 LYS A O 1
ATOM 768 N N . TRP A 1 95 ? -1.675 -2.176 -0.625 1.00 96.12 95 TRP A N 1
ATOM 769 C CA . TRP A 1 95 ? -0.214 -2.154 -0.543 1.00 96.12 95 TRP A CA 1
ATOM 770 C C . TRP A 1 95 ? 0.397 -3.551 -0.735 1.00 96.12 95 TRP A C 1
ATOM 772 O O . TRP A 1 95 ? 1.288 -3.724 -1.564 1.00 96.12 95 TRP A O 1
ATOM 782 N N . SER A 1 96 ? -0.126 -4.572 -0.050 1.00 95.50 96 SER A N 1
ATOM 783 C CA . SER A 1 96 ? 0.346 -5.961 -0.174 1.00 95.50 96 SER A CA 1
ATOM 784 C C . SER A 1 96 ? 0.234 -6.493 -1.609 1.00 95.50 96 SER A C 1
ATOM 786 O O . SER A 1 96 ? 1.158 -7.147 -2.096 1.00 95.50 96 SER A O 1
ATOM 788 N N . LEU A 1 97 ? -0.865 -6.194 -2.311 1.00 93.56 97 LEU A N 1
ATOM 789 C CA . LEU A 1 97 ? -1.091 -6.595 -3.703 1.00 93.56 97 LEU A CA 1
ATOM 790 C C . LEU A 1 97 ? -0.121 -5.896 -4.671 1.00 93.56 97 LEU A C 1
ATOM 792 O O . LEU A 1 97 ? 0.414 -6.529 -5.588 1.00 93.56 97 LEU A O 1
ATOM 796 N N . PHE A 1 98 ? 0.153 -4.610 -4.443 1.00 95.19 98 PHE A N 1
ATOM 797 C CA . PHE A 1 98 ? 1.158 -3.860 -5.194 1.00 95.19 98 PHE A CA 1
ATOM 798 C C . PHE A 1 98 ? 2.574 -4.432 -4.985 1.00 95.19 98 PHE A C 1
ATOM 800 O O . PHE A 1 98 ? 3.273 -4.736 -5.956 1.00 95.19 98 PHE A O 1
ATOM 807 N N . VAL A 1 99 ? 2.976 -4.674 -3.733 1.00 95.56 99 VAL A N 1
ATOM 808 C CA . VAL A 1 99 ? 4.280 -5.268 -3.379 1.00 95.56 99 VAL A CA 1
ATOM 809 C C . VAL A 1 99 ? 4.440 -6.680 -3.956 1.00 95.56 99 VAL A C 1
ATOM 811 O O . VAL A 1 99 ? 5.497 -7.008 -4.502 1.00 95.56 99 VAL A O 1
ATOM 814 N N . ALA A 1 100 ? 3.396 -7.512 -3.912 1.00 94.44 100 ALA A N 1
ATOM 815 C CA . ALA A 1 100 ? 3.403 -8.833 -4.543 1.00 94.44 100 ALA A CA 1
ATOM 816 C C . ALA A 1 100 ? 3.585 -8.741 -6.071 1.00 94.44 100 ALA A C 1
ATOM 818 O O . ALA A 1 100 ? 4.316 -9.536 -6.665 1.00 94.44 100 ALA A O 1
ATOM 819 N N . SER A 1 101 ? 2.986 -7.731 -6.705 1.00 93.81 101 SER A N 1
ATOM 820 C CA . SER A 1 101 ? 3.128 -7.477 -8.142 1.00 93.81 101 SER A CA 1
ATOM 821 C C . SER A 1 101 ? 4.541 -7.009 -8.521 1.00 93.81 101 SER A C 1
ATOM 823 O O . SER A 1 101 ? 5.044 -7.411 -9.572 1.00 93.81 101 SER A O 1
ATOM 825 N N . CYS A 1 102 ? 5.217 -6.234 -7.660 1.00 93.62 102 CYS A N 1
ATOM 826 C CA . CYS A 1 102 ? 6.600 -5.773 -7.873 1.00 93.62 102 CYS A CA 1
ATOM 827 C C . CYS A 1 102 ? 7.631 -6.908 -7.808 1.00 93.62 102 CYS A C 1
ATOM 829 O O . CYS A 1 102 ? 8.616 -6.927 -8.558 1.00 93.62 102 CYS A O 1
ATOM 831 N N . ASN A 1 103 ? 7.384 -7.867 -6.919 1.00 92.25 103 ASN A N 1
ATOM 832 C CA . ASN A 1 103 ? 8.283 -8.987 -6.649 1.00 92.25 103 ASN A CA 1
ATOM 833 C C . ASN A 1 103 ? 7.952 -10.251 -7.460 1.00 92.25 103 ASN A C 1
ATOM 835 O O . ASN A 1 103 ? 8.673 -11.244 -7.397 1.00 92.25 103 ASN A O 1
ATOM 839 N N . SER A 1 104 ? 6.893 -10.214 -8.271 1.00 92.19 104 SER A N 1
ATOM 840 C CA . SER A 1 104 ? 6.585 -11.267 -9.236 1.00 92.19 104 SER A CA 1
ATOM 841 C C . SER A 1 104 ? 7.619 -11.313 -10.367 1.00 92.19 104 SER A C 1
ATOM 843 O O . SER A 1 104 ? 7.995 -10.284 -10.935 1.00 92.19 104 SER A O 1
ATOM 845 N N . TYR A 1 105 ? 7.995 -12.517 -10.812 1.00 89.75 105 TYR A N 1
ATOM 846 C CA . TYR A 1 105 ? 8.762 -12.683 -12.057 1.00 89.75 105 TYR A CA 1
ATOM 847 C C . TYR A 1 105 ? 8.007 -12.118 -13.279 1.00 89.75 105 TYR A C 1
ATOM 849 O O . TYR A 1 105 ? 8.621 -11.738 -14.271 1.00 89.75 105 TYR A O 1
ATOM 857 N N . ARG A 1 106 ? 6.674 -11.988 -13.185 1.00 90.25 106 ARG A N 1
ATOM 858 C CA . ARG A 1 106 ? 5.792 -11.400 -14.207 1.00 90.25 106 ARG A CA 1
ATOM 859 C C . ARG A 1 106 ? 5.528 -9.904 -14.000 1.00 90.25 106 ARG A C 1
ATOM 861 O O . ARG A 1 106 ? 4.568 -9.391 -14.571 1.00 90.25 106 ARG A O 1
ATOM 868 N N . HIS A 1 107 ? 6.338 -9.186 -13.219 1.00 87.62 107 HIS A N 1
ATOM 869 C CA . HIS A 1 107 ? 6.149 -7.755 -12.919 1.00 87.62 107 HIS A CA 1
ATOM 870 C C . HIS A 1 107 ? 5.911 -6.880 -14.171 1.00 87.62 107 HIS A C 1
ATOM 872 O O . HIS A 1 107 ? 5.073 -5.987 -14.129 1.00 87.62 107 HIS A O 1
ATOM 878 N N . ALA A 1 108 ? 6.528 -7.176 -15.323 1.00 86.25 108 ALA A N 1
ATOM 879 C CA . ALA A 1 108 ? 6.271 -6.471 -16.593 1.00 86.25 108 ALA A CA 1
ATOM 880 C C . ALA A 1 108 ? 4.811 -6.583 -17.115 1.00 86.25 108 ALA A C 1
ATOM 882 O O . ALA A 1 108 ? 4.329 -5.733 -17.881 1.00 86.25 108 ALA A O 1
ATOM 883 N N . MET A 1 109 ? 4.090 -7.629 -16.701 1.00 87.62 109 MET A N 1
ATOM 884 C CA . MET A 1 109 ? 2.658 -7.825 -16.952 1.00 87.62 109 MET A CA 1
ATOM 885 C C . MET A 1 109 ? 1.801 -7.347 -15.771 1.00 87.62 109 MET A C 1
ATOM 887 O O . MET A 1 109 ? 0.779 -6.710 -16.005 1.00 87.62 109 MET A O 1
ATOM 891 N N . CYS A 1 110 ? 2.216 -7.634 -14.531 1.00 86.19 110 CYS A N 1
ATOM 892 C CA . CYS A 1 110 ? 1.430 -7.381 -13.317 1.00 86.19 110 CYS A CA 1
ATOM 893 C C . CYS A 1 110 ? 1.476 -5.924 -12.821 1.00 86.19 110 CYS A C 1
ATOM 895 O O . CYS A 1 110 ? 0.491 -5.454 -12.265 1.00 86.19 110 CYS A O 1
ATOM 897 N N . LEU A 1 111 ? 2.570 -5.183 -13.039 1.00 87.50 111 LEU A N 1
ATOM 898 C CA . LEU A 1 111 ? 2.667 -3.758 -12.687 1.00 87.50 111 LEU A CA 1
ATOM 899 C C . LEU A 1 111 ? 2.027 -2.876 -13.761 1.00 87.50 111 LEU A C 1
ATOM 901 O O . LEU A 1 111 ? 2.711 -2.249 -14.585 1.00 87.50 111 LEU A O 1
ATOM 905 N N . ARG A 1 112 ? 0.693 -2.873 -13.778 1.00 87.25 112 ARG A N 1
ATOM 906 C CA . ARG A 1 112 ? -0.119 -2.036 -14.665 1.00 87.25 112 ARG A CA 1
ATOM 907 C C . ARG A 1 112 ? -1.272 -1.402 -13.871 1.00 87.25 112 ARG A C 1
ATOM 909 O O . ARG A 1 112 ? -2.157 -2.140 -13.453 1.00 87.25 112 ARG A O 1
ATOM 916 N N . PRO A 1 113 ? -1.295 -0.064 -13.712 1.00 90.31 113 PRO A N 1
ATOM 917 C CA . PRO A 1 113 ? -0.287 0.897 -14.175 1.00 90.31 113 PRO A CA 1
ATOM 918 C C . PRO A 1 113 ? 1.044 0.769 -13.403 1.00 90.31 113 PRO A C 1
ATOM 920 O O . PRO A 1 113 ? 1.134 0.081 -12.392 1.00 90.31 113 PRO A O 1
ATOM 923 N N . PHE A 1 114 ? 2.097 1.412 -13.910 1.00 93.31 114 PHE A N 1
ATOM 924 C CA . PHE A 1 114 ? 3.418 1.468 -13.269 1.00 93.31 114 PHE A CA 1
ATOM 925 C C . PHE A 1 114 ? 3.624 2.870 -12.662 1.00 93.31 114 PHE A C 1
ATOM 927 O O . PHE A 1 114 ? 3.171 3.831 -13.293 1.00 93.31 114 PHE A O 1
ATOM 934 N N . PRO A 1 115 ? 4.272 3.029 -11.489 1.00 94.88 115 PRO A N 1
ATOM 935 C CA . PRO A 1 115 ? 4.365 4.337 -10.847 1.00 94.88 115 PRO A CA 1
ATOM 936 C C . PRO A 1 115 ? 5.262 5.292 -11.656 1.00 94.88 115 PRO A C 1
ATOM 938 O O . PRO A 1 115 ? 6.394 4.930 -11.988 1.00 94.88 115 PRO A O 1
ATOM 941 N N . PRO A 1 116 ? 4.790 6.509 -11.990 1.00 94.44 116 PRO A N 1
ATOM 942 C CA . PRO A 1 116 ? 5.452 7.373 -12.967 1.00 94.44 116 PRO A CA 1
ATOM 943 C C . PRO A 1 116 ? 6.820 7.886 -12.503 1.00 94.44 116 PRO A C 1
ATOM 945 O O . PRO A 1 116 ? 7.702 8.071 -13.335 1.00 94.44 116 PRO A O 1
ATOM 948 N N . MET A 1 117 ? 7.039 8.045 -11.193 1.00 94.94 117 MET A N 1
ATOM 949 C CA . MET A 1 117 ? 8.320 8.497 -10.631 1.00 94.94 117 MET A CA 1
ATOM 950 C C . MET A 1 117 ? 9.481 7.498 -10.808 1.00 94.94 117 MET A C 1
ATOM 952 O O . MET A 1 117 ? 10.631 7.877 -10.615 1.00 94.94 117 MET A O 1
ATOM 956 N N . PHE A 1 118 ? 9.208 6.252 -11.217 1.00 96.00 118 PHE A N 1
ATOM 957 C CA . PHE A 1 118 ? 10.232 5.252 -11.559 1.00 96.00 118 PHE A CA 1
ATOM 958 C C . PHE A 1 118 ? 10.377 5.048 -13.080 1.00 96.00 118 PHE A C 1
ATOM 960 O O . PHE A 1 118 ? 10.961 4.055 -13.520 1.00 96.00 118 PHE A O 1
ATOM 967 N N . ILE A 1 119 ? 9.831 5.954 -13.902 1.00 94.88 119 ILE A N 1
ATOM 968 C CA . ILE A 1 119 ? 9.998 5.945 -15.361 1.00 94.88 119 ILE A CA 1
ATOM 969 C C . ILE A 1 119 ? 11.009 7.022 -15.758 1.00 94.88 119 ILE A C 1
ATOM 971 O O . ILE A 1 119 ? 10.800 8.205 -15.498 1.00 94.88 119 ILE A O 1
ATOM 975 N N . LYS A 1 120 ? 12.092 6.626 -16.433 1.00 93.12 120 LYS A N 1
ATOM 976 C CA . LYS A 1 120 ? 13.118 7.540 -16.951 1.00 93.12 120 LYS A CA 1
ATOM 977 C C . LYS A 1 120 ? 13.397 7.220 -18.414 1.00 93.12 120 LYS A C 1
ATOM 979 O O . LYS A 1 120 ? 13.790 6.103 -18.732 1.00 93.12 120 LYS A O 1
ATOM 984 N N . ASN A 1 121 ? 13.211 8.199 -19.299 1.00 91.75 121 ASN A N 1
ATOM 985 C CA . ASN A 1 121 ? 13.374 8.041 -20.751 1.00 91.75 121 ASN A CA 1
ATOM 986 C C . ASN A 1 121 ? 12.571 6.842 -21.306 1.00 91.75 121 ASN A C 1
ATOM 988 O O . ASN A 1 121 ? 13.106 6.041 -22.060 1.00 91.75 121 ASN A O 1
ATOM 992 N N . GLU A 1 122 ? 11.318 6.684 -20.861 1.00 90.75 122 GLU A N 1
ATOM 993 C CA . GLU A 1 122 ? 10.419 5.543 -21.151 1.00 90.75 122 GLU A CA 1
ATOM 994 C C . GLU A 1 122 ? 10.821 4.182 -20.536 1.00 90.75 122 GLU A C 1
ATOM 996 O O . GLU A 1 122 ? 10.003 3.259 -20.492 1.00 90.75 122 GLU A O 1
ATOM 1001 N N . TRP A 1 123 ? 12.017 4.058 -19.952 1.00 91.75 123 TRP A N 1
ATOM 1002 C CA . TRP A 1 123 ? 12.454 2.857 -19.235 1.00 91.75 123 TRP A CA 1
ATOM 1003 C C . TRP A 1 123 ? 11.890 2.811 -17.814 1.00 91.75 123 TRP A C 1
ATOM 1005 O O . TRP A 1 123 ? 11.928 3.795 -17.073 1.00 91.75 123 TRP A O 1
ATOM 1015 N N . LYS A 1 124 ? 11.389 1.638 -17.417 1.00 94.12 124 LYS A N 1
ATOM 1016 C CA . LYS A 1 124 ? 10.873 1.362 -16.070 1.00 94.12 124 LYS A CA 1
ATOM 1017 C C . LYS A 1 124 ? 12.003 0.864 -15.173 1.00 94.12 124 LYS A C 1
ATOM 1019 O O . LYS A 1 124 ? 12.510 -0.230 -15.403 1.00 94.12 124 LYS A O 1
ATOM 1024 N N . ASN A 1 125 ? 12.358 1.625 -14.143 1.00 94.94 125 ASN A N 1
ATOM 1025 C CA . ASN A 1 125 ? 13.359 1.221 -13.160 1.00 94.94 125 ASN A CA 1
ATOM 1026 C C . ASN A 1 125 ? 12.702 0.383 -12.050 1.00 94.94 125 ASN A C 1
ATOM 1028 O O . ASN A 1 125 ? 12.220 0.913 -11.047 1.00 94.94 125 ASN A O 1
ATOM 1032 N N . VAL A 1 126 ? 12.609 -0.931 -12.267 1.00 93.31 126 VAL A N 1
ATOM 1033 C CA . VAL A 1 126 ? 11.944 -1.853 -11.329 1.00 93.31 126 VAL A CA 1
ATOM 1034 C C . VAL A 1 126 ? 12.821 -2.108 -10.101 1.00 93.31 126 VAL A C 1
ATOM 1036 O O . VAL A 1 126 ? 12.311 -2.310 -9.003 1.00 93.31 126 VAL A O 1
ATOM 1039 N N . GLU A 1 127 ? 14.135 -2.055 -10.271 1.00 94.31 127 GLU A N 1
ATOM 1040 C CA . GLU A 1 127 ? 15.140 -2.272 -9.234 1.00 94.31 127 GLU A CA 1
ATOM 1041 C C . GLU A 1 127 ? 15.071 -1.153 -8.186 1.00 94.31 127 GLU A C 1
ATOM 1043 O O . GLU A 1 127 ? 14.844 -1.441 -7.013 1.00 94.31 127 GLU A O 1
ATOM 1048 N N . GLN A 1 128 ? 15.089 0.115 -8.612 1.00 95.81 128 GLN A N 1
ATOM 1049 C CA . GLN A 1 128 ? 14.892 1.265 -7.717 1.00 95.81 128 GLN A CA 1
ATOM 1050 C C . GLN A 1 128 ? 13.507 1.256 -7.043 1.00 95.81 128 GLN A C 1
ATOM 1052 O O . GLN A 1 128 ? 13.372 1.654 -5.887 1.00 95.81 128 GLN A O 1
ATOM 1057 N N . LEU A 1 129 ? 12.466 0.776 -7.735 1.00 96.69 129 LEU A N 1
ATOM 1058 C CA . LEU A 1 129 ? 11.143 0.590 -7.130 1.00 96.69 129 LEU A CA 1
ATOM 1059 C C . LEU A 1 129 ? 11.181 -0.456 -6.002 1.00 96.69 129 LEU A C 1
ATOM 1061 O O . LEU A 1 129 ? 10.576 -0.234 -4.954 1.00 96.69 129 LEU A O 1
ATOM 1065 N N . ARG A 1 130 ? 11.906 -1.570 -6.178 1.00 95.69 130 ARG A N 1
ATOM 1066 C CA . ARG A 1 130 ? 12.089 -2.579 -5.120 1.00 95.69 130 ARG A CA 1
ATOM 1067 C C . ARG A 1 130 ? 12.897 -2.035 -3.944 1.00 95.69 130 ARG A C 1
ATOM 1069 O O . ARG A 1 130 ? 12.475 -2.245 -2.815 1.00 95.69 130 ARG A O 1
ATOM 1076 N N . GLU A 1 131 ? 13.973 -1.290 -4.190 1.00 96.50 131 GLU A N 1
ATOM 1077 C CA . GLU A 1 131 ? 14.772 -0.645 -3.133 1.00 96.50 131 GLU A CA 1
ATOM 1078 C C . GLU A 1 131 ? 13.915 0.279 -2.248 1.00 96.50 131 GLU A C 1
ATOM 1080 O O . GLU A 1 131 ? 13.969 0.196 -1.020 1.00 96.50 131 GLU A O 1
ATOM 1085 N N . VAL A 1 132 ? 13.050 1.105 -2.853 1.00 97.31 132 VAL A N 1
ATOM 1086 C CA . VAL A 1 132 ? 12.114 1.962 -2.100 1.00 97.31 132 VAL A CA 1
ATOM 1087 C C . VAL A 1 132 ? 11.077 1.134 -1.334 1.00 97.31 132 VAL A C 1
ATOM 1089 O O . VAL A 1 132 ? 10.773 1.456 -0.188 1.00 97.31 132 VAL A O 1
ATOM 1092 N N . ILE A 1 133 ? 10.555 0.051 -1.921 1.00 96.44 133 ILE A N 1
ATOM 1093 C CA . ILE A 1 133 ? 9.612 -0.862 -1.248 1.00 96.44 133 ILE A CA 1
ATOM 1094 C C . ILE A 1 133 ? 10.253 -1.555 -0.038 1.00 96.44 133 ILE A C 1
ATOM 1096 O O . ILE A 1 133 ? 9.606 -1.662 1.001 1.00 96.44 133 ILE A O 1
ATOM 1100 N N . GLU A 1 134 ? 11.502 -2.011 -0.147 1.00 95.75 134 GLU A N 1
ATOM 1101 C CA . GLU A 1 134 ? 12.236 -2.649 0.956 1.00 95.75 134 GLU A CA 1
ATOM 1102 C C . GLU A 1 134 ? 12.532 -1.674 2.104 1.00 95.75 134 GLU A C 1
ATOM 1104 O O . GLU A 1 134 ? 12.592 -2.089 3.264 1.00 95.75 134 GLU A O 1
ATOM 1109 N N . GLY A 1 135 ? 12.662 -0.380 1.796 1.00 94.44 135 GLY A N 1
ATOM 1110 C CA . GLY A 1 135 ? 12.816 0.684 2.784 1.00 94.44 135 GLY A CA 1
ATOM 1111 C C . GLY A 1 135 ? 11.531 1.068 3.528 1.00 94.44 135 GLY A C 1
ATOM 1112 O O . GLY A 1 135 ? 11.631 1.671 4.594 1.00 94.44 135 GLY A O 1
ATOM 1113 N N . ILE A 1 136 ? 10.338 0.719 3.024 1.00 95.38 136 ILE A N 1
ATOM 1114 C CA . ILE A 1 136 ? 9.057 1.097 3.646 1.00 95.38 136 ILE A CA 1
ATOM 1115 C C . ILE A 1 136 ? 8.757 0.195 4.862 1.00 95.38 136 ILE A C 1
ATOM 1117 O O . ILE A 1 136 ? 8.474 -0.997 4.693 1.00 95.38 136 ILE A O 1
ATOM 1121 N N . PRO A 1 137 ? 8.762 0.726 6.105 1.00 94.62 137 PRO A N 1
ATOM 1122 C CA . PRO A 1 137 ? 8.329 -0.030 7.275 1.00 94.62 137 PRO A CA 1
ATOM 1123 C C . PRO A 1 137 ? 6.813 -0.305 7.256 1.00 94.62 137 PRO A C 1
ATOM 1125 O O . PRO A 1 137 ? 6.067 0.294 6.479 1.00 94.62 137 PRO A O 1
ATOM 1128 N N . PRO A 1 138 ? 6.324 -1.176 8.160 1.00 94.25 138 PRO A N 1
ATOM 1129 C CA . PRO A 1 138 ? 4.902 -1.397 8.393 1.00 94.25 138 PRO A CA 1
ATOM 1130 C C . PRO A 1 138 ? 4.033 -0.134 8.377 1.00 94.25 138 PRO A C 1
ATOM 1132 O O . PRO A 1 138 ? 4.359 0.854 9.033 1.00 94.25 138 PRO A O 1
ATOM 1135 N N . LEU A 1 139 ? 2.877 -0.193 7.705 1.00 95.31 139 LEU A N 1
ATOM 1136 C CA . LEU A 1 139 ? 1.948 0.944 7.602 1.00 95.31 139 LEU A CA 1
ATOM 1137 C C . LEU A 1 139 ? 1.519 1.553 8.958 1.00 95.31 139 LEU A C 1
ATOM 1139 O O . LEU A 1 139 ? 1.406 2.776 9.014 1.00 95.31 139 LEU A O 1
ATOM 1143 N N . PRO A 1 140 ? 1.352 0.793 10.067 1.00 93.25 140 PRO A N 1
ATOM 1144 C CA . PRO A 1 140 ? 1.123 1.391 11.387 1.00 93.25 140 PRO A CA 1
ATOM 1145 C C . PRO A 1 140 ? 2.310 2.230 11.893 1.00 93.25 140 PRO A C 1
ATOM 1147 O O . PRO A 1 140 ? 2.116 3.206 12.610 1.00 93.25 140 PRO A O 1
ATOM 1150 N N . ILE A 1 141 ? 3.544 1.859 11.527 1.00 93.69 141 ILE A N 1
ATOM 1151 C CA . ILE A 1 141 ? 4.758 2.610 11.876 1.00 93.69 141 ILE A CA 1
ATOM 1152 C C . ILE A 1 141 ? 4.837 3.873 11.015 1.00 93.69 141 ILE A C 1
ATOM 1154 O O . ILE A 1 141 ? 5.047 4.946 11.571 1.00 93.69 141 ILE A O 1
ATOM 1158 N N . ILE A 1 142 ? 4.587 3.772 9.701 1.00 94.56 142 ILE A N 1
ATOM 1159 C CA . ILE A 1 142 ? 4.438 4.949 8.825 1.00 94.56 142 ILE A CA 1
ATOM 1160 C C . ILE A 1 142 ? 3.399 5.915 9.402 1.00 94.56 142 ILE A C 1
ATOM 1162 O O . ILE A 1 142 ? 3.702 7.087 9.579 1.00 94.56 142 ILE A O 1
ATOM 1166 N N . TYR A 1 143 ? 2.202 5.430 9.749 1.00 94.81 143 TYR A N 1
ATOM 1167 C CA . TYR A 1 143 ? 1.102 6.261 10.247 1.00 94.81 143 TYR A CA 1
ATOM 1168 C C . TYR A 1 143 ? 1.493 7.129 11.453 1.00 94.81 143 TYR A C 1
ATOM 1170 O O . TYR A 1 143 ? 1.117 8.300 11.502 1.00 94.81 143 TYR A O 1
ATOM 1178 N N . ASN A 1 144 ? 2.268 6.573 12.389 1.00 92.81 144 ASN A N 1
ATOM 1179 C CA . ASN A 1 144 ? 2.764 7.305 13.556 1.00 92.81 144 ASN A CA 1
ATOM 1180 C C . ASN A 1 144 ? 3.860 8.319 13.184 1.00 92.81 144 ASN A C 1
ATOM 1182 O O . ASN A 1 144 ? 3.886 9.414 13.733 1.00 92.81 144 ASN A O 1
ATOM 1186 N N . LYS A 1 145 ? 4.738 7.973 12.233 1.00 94.00 145 LYS A N 1
ATOM 1187 C CA . LYS A 1 145 ? 5.819 8.854 11.762 1.00 94.00 145 LYS A CA 1
ATOM 1188 C C . LYS A 1 145 ? 5.352 9.994 10.860 1.00 94.00 145 LYS A C 1
ATOM 1190 O O . LYS A 1 145 ? 6.060 10.977 10.715 1.00 94.00 145 LYS A O 1
ATOM 1195 N N . LEU A 1 146 ? 4.155 9.906 10.280 1.00 93.38 146 LEU A N 1
ATOM 1196 C CA . LEU A 1 146 ? 3.573 10.980 9.465 1.00 93.38 146 LEU A CA 1
ATOM 1197 C C . LEU A 1 146 ? 3.301 12.286 10.250 1.00 93.38 146 LEU A C 1
ATOM 1199 O O . LEU A 1 146 ? 2.983 13.284 9.616 1.00 93.38 146 LEU A O 1
ATOM 1203 N N . ASP A 1 147 ? 3.406 12.294 11.587 1.00 88.62 147 ASP A N 1
ATOM 1204 C CA . ASP A 1 147 ? 3.401 13.522 12.409 1.00 88.62 147 ASP A CA 1
ATOM 1205 C C . ASP A 1 147 ? 4.806 14.095 12.683 1.00 88.62 147 ASP A C 1
ATOM 1207 O O . ASP A 1 147 ? 4.919 15.204 13.205 1.00 88.62 147 ASP A O 1
ATOM 1211 N N . GLU A 1 148 ? 5.878 13.349 12.397 1.00 92.12 148 GLU A N 1
ATOM 1212 C CA . GLU A 1 148 ? 7.248 13.786 12.678 1.00 92.12 148 GLU A CA 1
ATOM 1213 C C . GLU A 1 148 ? 7.660 14.886 11.673 1.00 92.12 148 GLU A C 1
ATOM 1215 O O . GLU A 1 148 ? 7.515 14.690 10.459 1.00 92.12 148 GLU A O 1
ATOM 1220 N N . PRO A 1 149 ? 8.183 16.043 12.132 1.00 83.62 149 PRO A N 1
ATOM 1221 C CA . PRO A 1 149 ? 8.715 17.060 11.229 1.00 83.62 149 PRO A CA 1
ATOM 1222 C C . PRO A 1 149 ? 9.866 16.472 10.405 1.00 83.62 149 PRO A C 1
ATOM 1224 O O . PRO A 1 149 ? 10.564 15.568 10.862 1.00 83.62 149 PRO A O 1
ATOM 1227 N N . GLU A 1 150 ? 10.045 16.963 9.176 1.00 87.44 150 GLU A N 1
ATOM 1228 C CA . GLU A 1 150 ? 11.066 16.494 8.219 1.00 87.44 150 GLU A CA 1
ATOM 1229 C C . GLU A 1 150 ? 10.933 15.011 7.792 1.00 87.44 150 GLU A C 1
ATOM 1231 O O . GLU A 1 150 ? 11.703 14.542 6.949 1.00 87.44 150 GLU A O 1
ATOM 1236 N N . PHE A 1 151 ? 9.964 14.236 8.307 1.00 91.50 151 PHE A N 1
ATOM 1237 C CA . PHE A 1 151 ? 9.798 12.831 7.910 1.00 91.50 151 PHE A CA 1
ATOM 1238 C C . PHE A 1 151 ? 9.431 12.694 6.429 1.00 91.50 151 PHE A C 1
ATOM 1240 O O . PHE A 1 151 ? 9.916 11.773 5.771 1.00 91.50 151 PHE A O 1
ATOM 1247 N N . TYR A 1 152 ? 8.633 13.626 5.893 1.00 91.19 152 TYR A N 1
ATOM 1248 C CA . TYR A 1 152 ? 8.351 13.702 4.458 1.00 91.19 152 TYR A CA 1
ATOM 1249 C C . TYR A 1 152 ? 9.630 13.941 3.653 1.00 91.19 152 TYR A C 1
ATOM 1251 O O . TYR A 1 152 ? 9.929 13.142 2.772 1.00 91.19 152 TYR A O 1
ATOM 1259 N N . ASP A 1 153 ? 10.410 14.973 3.979 1.00 90.38 153 ASP A N 1
ATOM 1260 C CA . ASP A 1 153 ? 11.590 15.367 3.198 1.00 90.38 153 ASP A CA 1
ATOM 1261 C C . ASP A 1 153 ? 12.654 14.260 3.184 1.00 90.38 153 ASP A C 1
ATOM 1263 O O . ASP A 1 153 ? 13.176 13.892 2.131 1.00 90.38 153 ASP A O 1
ATOM 1267 N N . ASN A 1 154 ? 12.889 13.632 4.340 1.00 93.00 154 ASN A N 1
ATOM 1268 C CA . ASN A 1 154 ? 13.822 12.513 4.478 1.00 93.00 154 ASN A CA 1
ATOM 1269 C C . ASN A 1 154 ? 13.344 11.212 3.798 1.00 93.00 154 ASN A C 1
ATOM 1271 O O . ASN A 1 154 ? 14.156 10.321 3.550 1.00 93.00 154 ASN A O 1
ATOM 1275 N N . ASN A 1 155 ? 12.045 11.067 3.502 1.00 94.94 155 ASN A N 1
ATOM 1276 C CA . ASN A 1 155 ? 11.460 9.832 2.959 1.00 94.94 155 ASN A CA 1
ATOM 1277 C C . ASN A 1 155 ? 10.589 10.087 1.716 1.00 94.94 155 ASN A C 1
ATOM 1279 O O . ASN A 1 155 ? 9.707 9.278 1.411 1.00 94.94 155 ASN A O 1
ATOM 1283 N N . GLN A 1 156 ? 10.828 11.179 0.978 1.00 94.56 156 GLN A N 1
ATOM 1284 C CA . GLN A 1 156 ? 9.892 11.685 -0.033 1.00 94.56 156 GLN A CA 1
ATOM 1285 C C . GLN A 1 156 ? 9.478 10.605 -1.043 1.00 94.56 156 GLN A C 1
ATOM 1287 O O . GLN A 1 156 ? 8.290 10.414 -1.285 1.00 94.56 156 GLN A O 1
ATOM 1292 N N . MET A 1 157 ? 10.433 9.833 -1.577 1.00 95.31 157 MET A N 1
ATOM 1293 C CA . MET A 1 157 ? 10.141 8.760 -2.541 1.00 95.31 157 MET A CA 1
ATOM 1294 C C . MET A 1 157 ? 9.220 7.665 -1.979 1.00 95.31 157 MET A C 1
ATOM 1296 O O . MET A 1 157 ? 8.416 7.105 -2.724 1.00 95.31 157 MET A O 1
ATOM 1300 N N . MET A 1 158 ? 9.316 7.359 -0.681 1.00 96.50 158 MET A N 1
ATOM 1301 C CA . MET A 1 158 ? 8.434 6.394 -0.017 1.00 96.50 158 MET A CA 1
ATOM 1302 C C . MET A 1 158 ? 7.024 6.960 0.143 1.00 96.50 158 MET A C 1
ATOM 1304 O O . MET A 1 158 ? 6.048 6.263 -0.138 1.00 96.50 158 MET A O 1
ATOM 1308 N N . ILE A 1 159 ? 6.910 8.224 0.563 1.00 96.69 159 ILE A N 1
ATOM 1309 C CA . ILE A 1 159 ? 5.616 8.889 0.749 1.00 96.69 159 ILE A CA 1
ATOM 1310 C C . ILE A 1 159 ? 4.914 9.100 -0.594 1.00 96.69 159 ILE A C 1
ATOM 1312 O O . ILE A 1 159 ? 3.729 8.798 -0.710 1.00 96.69 159 ILE A O 1
ATOM 1316 N N . ASP A 1 160 ? 5.644 9.524 -1.625 1.00 96.50 160 ASP A N 1
ATOM 1317 C CA . ASP A 1 160 ? 5.131 9.695 -2.985 1.00 96.50 160 ASP A CA 1
ATOM 1318 C C . ASP A 1 160 ? 4.657 8.362 -3.586 1.00 96.50 160 ASP A C 1
ATOM 1320 O O . ASP A 1 160 ? 3.597 8.313 -4.216 1.00 96.50 160 ASP A O 1
ATOM 1324 N N . LEU A 1 161 ? 5.382 7.260 -3.349 1.00 97.75 161 LEU A N 1
ATOM 1325 C CA . LEU A 1 161 ? 4.953 5.923 -3.766 1.00 97.75 161 LEU A CA 1
ATOM 1326 C C . LEU A 1 161 ? 3.699 5.460 -3.007 1.00 97.75 161 LEU A C 1
ATOM 1328 O O . LEU A 1 161 ? 2.749 4.992 -3.636 1.00 97.75 161 LEU A O 1
ATOM 1332 N N . LEU A 1 162 ? 3.659 5.608 -1.679 1.00 97.31 162 LEU A N 1
ATOM 1333 C CA . LEU A 1 162 ? 2.491 5.247 -0.867 1.00 97.31 162 LEU A CA 1
ATOM 1334 C C . LEU A 1 162 ? 1.259 6.075 -1.247 1.00 97.31 162 LEU A C 1
ATOM 1336 O O . LEU A 1 162 ? 0.172 5.517 -1.393 1.00 97.31 162 LEU A O 1
ATOM 1340 N N . TYR A 1 163 ? 1.421 7.383 -1.450 1.00 96.94 163 TYR A N 1
ATOM 1341 C CA . TYR A 1 163 ? 0.359 8.278 -1.905 1.00 96.94 163 TYR A CA 1
ATOM 1342 C C . TYR A 1 163 ? -0.166 7.843 -3.278 1.00 96.94 163 TYR A C 1
ATOM 1344 O O . TYR A 1 163 ? -1.377 7.688 -3.460 1.00 96.94 163 TYR A O 1
ATOM 1352 N N . TRP A 1 164 ? 0.739 7.556 -4.221 1.00 96.50 164 TRP A N 1
ATOM 1353 C CA . TRP A 1 164 ? 0.361 7.096 -5.553 1.00 96.50 164 TRP A CA 1
ATOM 1354 C C . TRP A 1 164 ? -0.398 5.762 -5.516 1.00 96.50 164 TRP A C 1
ATOM 1356 O O . TRP A 1 164 ? -1.468 5.657 -6.119 1.00 96.50 164 TRP A O 1
ATOM 1366 N N . VAL A 1 165 ? 0.095 4.765 -4.770 1.00 95.69 165 VAL A N 1
ATOM 1367 C CA . VAL A 1 165 ? -0.569 3.454 -4.651 1.00 95.69 165 VAL A CA 1
ATOM 1368 C C . VAL A 1 165 ? -1.915 3.576 -3.939 1.00 95.69 165 VAL A C 1
ATOM 1370 O O . VAL A 1 165 ? -2.917 3.038 -4.411 1.00 95.69 165 VAL A O 1
ATOM 1373 N N . LEU A 1 166 ? -1.980 4.264 -2.800 1.00 95.12 166 LEU A N 1
ATOM 1374 C CA . LEU A 1 166 ? -3.186 4.260 -1.972 1.00 95.12 166 LEU A CA 1
ATOM 1375 C C . LEU A 1 166 ? -4.273 5.194 -2.518 1.00 95.12 166 LEU A C 1
ATOM 1377 O O . LEU A 1 166 ? -5.431 4.773 -2.567 1.00 95.12 166 LEU A O 1
ATOM 1381 N N . LEU A 1 167 ? -3.916 6.390 -2.999 1.00 93.38 167 LEU A N 1
ATOM 1382 C CA . LEU A 1 167 ? -4.876 7.421 -3.416 1.00 93.38 167 LEU A CA 1
ATOM 1383 C C . LEU A 1 167 ? -4.946 7.660 -4.931 1.00 93.38 167 LEU A C 1
ATOM 1385 O O . LEU A 1 167 ? -6.045 7.819 -5.457 1.00 93.38 167 LEU A O 1
ATOM 1389 N N . THR A 1 168 ? -3.817 7.700 -5.646 1.00 91.69 168 THR A N 1
ATOM 1390 C CA . THR A 1 168 ? -3.812 8.082 -7.077 1.00 91.69 168 THR A CA 1
ATOM 1391 C C . THR A 1 168 ? -4.173 6.930 -8.022 1.00 91.69 168 THR A C 1
ATOM 1393 O O . THR A 1 168 ? -4.704 7.171 -9.109 1.00 91.69 168 THR A O 1
ATOM 1396 N N . LEU A 1 169 ? -3.914 5.675 -7.637 1.00 87.88 169 LEU A N 1
ATOM 1397 C CA . LEU A 1 169 ? -4.303 4.497 -8.419 1.00 87.88 169 LEU A CA 1
ATOM 1398 C C . LEU A 1 169 ? -5.822 4.435 -8.621 1.00 87.88 169 LEU A C 1
ATOM 1400 O O . LEU A 1 169 ? -6.578 4.132 -7.694 1.00 87.88 169 LEU A O 1
ATOM 1404 N N . LYS A 1 170 ? -6.240 4.678 -9.870 1.00 72.50 170 LYS A N 1
ATOM 1405 C CA . LYS A 1 170 ? -7.628 4.621 -10.335 1.00 72.50 170 LYS A CA 1
ATOM 1406 C C . LYS A 1 170 ? -8.133 3.178 -10.365 1.00 72.50 170 LYS A C 1
ATOM 1408 O O . LYS A 1 170 ? -8.060 2.497 -11.386 1.00 72.50 170 LYS A O 1
ATOM 1413 N N . GLU A 1 171 ? -8.694 2.757 -9.245 1.00 73.19 171 GLU A N 1
ATOM 1414 C CA . GLU A 1 171 ? -9.258 1.428 -9.023 1.00 73.19 171 GLU A CA 1
ATOM 1415 C C . GLU A 1 171 ? -10.693 1.542 -8.473 1.00 73.19 171 GLU A C 1
ATOM 1417 O O . GLU A 1 171 ? -11.083 2.618 -8.004 1.00 73.19 171 GLU A O 1
ATOM 1422 N N . PRO A 1 172 ? -11.514 0.476 -8.538 1.00 80.12 172 PRO A N 1
ATOM 1423 C CA . PRO A 1 172 ? -12.687 0.361 -7.669 1.00 80.12 172 PRO A CA 1
ATOM 1424 C C . PRO A 1 172 ? -12.292 0.574 -6.198 1.00 80.12 172 PRO A C 1
ATOM 1426 O O . PRO A 1 172 ? -11.226 0.134 -5.765 1.00 80.12 172 PRO A O 1
ATOM 1429 N N . GLU A 1 173 ? -13.144 1.243 -5.421 1.00 84.62 173 GLU A N 1
ATOM 1430 C CA . GLU A 1 173 ? -12.869 1.517 -4.009 1.00 84.62 173 GLU A CA 1
ATOM 1431 C C . GLU A 1 173 ? -12.915 0.197 -3.223 1.00 84.62 173 GLU A C 1
ATOM 1433 O O . GLU A 1 173 ? -13.957 -0.455 -3.142 1.00 84.62 173 GLU A O 1
ATOM 1438 N N . LEU A 1 174 ? -11.774 -0.206 -2.662 1.00 91.06 174 LEU A N 1
ATOM 1439 C CA . LEU A 1 174 ? -11.659 -1.394 -1.821 1.00 91.06 174 LEU A CA 1
ATOM 1440 C C . LEU A 1 174 ? -12.134 -1.074 -0.397 1.00 91.06 174 LEU A C 1
ATOM 1442 O O . LEU A 1 174 ? -11.686 -0.091 0.195 1.00 91.06 174 LEU A O 1
ATOM 1446 N N . LYS A 1 175 ? -13.013 -1.914 0.155 1.00 92.62 175 LYS A N 1
ATOM 1447 C CA . LYS A 1 175 ? -13.580 -1.773 1.507 1.00 92.62 175 LYS A CA 1
ATOM 1448 C C . LYS A 1 175 ? -13.455 -3.087 2.263 1.00 92.62 175 LYS A C 1
ATOM 1450 O O . LYS A 1 175 ? -13.764 -4.140 1.708 1.00 92.62 175 LYS A O 1
ATOM 1455 N N . SER A 1 176 ? -13.030 -3.042 3.517 1.00 93.12 176 SER A N 1
ATOM 1456 C CA . SER A 1 176 ? -12.992 -4.213 4.395 1.00 93.12 176 SER A CA 1
ATOM 1457 C C . SER A 1 176 ? -14.401 -4.593 4.852 1.00 93.12 176 SER A C 1
ATOM 1459 O O . SER A 1 176 ? -15.185 -3.740 5.265 1.00 93.12 176 SER A O 1
ATOM 1461 N N . VAL A 1 177 ? -14.714 -5.886 4.790 1.00 93.31 177 VAL A N 1
ATOM 1462 C CA . VAL A 1 177 ? -16.031 -6.465 5.105 1.00 93.31 177 VAL A CA 1
ATOM 1463 C C . VAL A 1 177 ? -15.932 -7.279 6.395 1.00 93.31 177 VAL A C 1
ATOM 1465 O O . VAL A 1 177 ? -14.909 -7.926 6.654 1.00 93.31 177 VAL A O 1
ATOM 1468 N N . LYS A 1 178 ? -16.974 -7.263 7.235 1.00 91.12 178 LYS A N 1
ATOM 1469 C CA . LYS A 1 178 ? -16.948 -8.005 8.505 1.00 91.12 178 LYS A CA 1
ATOM 1470 C C . LYS A 1 178 ? -17.042 -9.510 8.258 1.00 91.12 178 LYS A C 1
ATOM 1472 O O . LYS A 1 178 ? -17.720 -9.975 7.349 1.00 91.12 178 LYS A O 1
ATOM 1477 N N . LYS A 1 179 ? -16.421 -10.300 9.138 1.00 88.75 179 LYS A N 1
ATOM 1478 C CA . LYS A 1 179 ? -16.486 -11.775 9.084 1.00 88.75 179 LYS A CA 1
ATOM 1479 C C . LYS A 1 179 ? -17.898 -12.335 9.259 1.00 88.75 179 LYS A C 1
ATOM 1481 O O . LYS A 1 179 ? -18.156 -13.457 8.828 1.00 88.75 179 LYS A O 1
ATOM 1486 N N . ASP A 1 180 ? -18.782 -11.563 9.875 1.00 88.50 180 ASP A N 1
ATOM 1487 C CA . ASP A 1 180 ? -20.171 -11.945 10.140 1.00 88.50 180 ASP A CA 1
ATOM 1488 C C . ASP A 1 180 ? -21.039 -11.818 8.873 1.00 88.50 180 ASP A C 1
ATOM 1490 O O . ASP A 1 180 ? -22.076 -12.455 8.762 1.00 88.50 180 ASP A O 1
ATOM 1494 N N . GLU A 1 181 ? -20.574 -11.068 7.866 1.00 89.50 181 GLU A N 1
ATOM 1495 C CA . GLU A 1 181 ? -21.216 -10.958 6.548 1.00 89.50 181 GLU A CA 1
ATOM 1496 C C . GLU A 1 181 ? -20.841 -12.127 5.613 1.00 89.50 181 GLU A C 1
ATOM 1498 O O . GLU A 1 181 ? -21.394 -12.247 4.523 1.00 89.50 181 GLU A O 1
ATOM 1503 N N . TYR A 1 182 ? -19.913 -13.007 6.019 1.00 89.81 182 TYR A N 1
ATOM 1504 C CA . TYR A 1 182 ? -19.464 -14.154 5.214 1.00 89.81 182 TYR A CA 1
ATOM 1505 C C . TYR A 1 182 ? -20.609 -15.086 4.817 1.00 89.81 182 TYR A C 1
ATOM 1507 O O . TYR A 1 182 ? -20.675 -15.525 3.673 1.00 89.81 182 TYR A O 1
ATOM 1515 N N . ASP A 1 183 ? -21.512 -15.375 5.749 1.00 88.19 183 ASP A N 1
ATOM 1516 C CA . ASP A 1 183 ? -22.577 -16.350 5.528 1.00 88.19 183 ASP A CA 1
ATOM 1517 C C . ASP A 1 183 ? -23.603 -15.781 4.517 1.00 88.19 183 ASP A C 1
ATOM 1519 O O . ASP A 1 183 ? -23.949 -16.448 3.544 1.00 88.19 183 ASP A O 1
ATOM 1523 N N . MET A 1 184 ? -23.904 -14.474 4.601 1.00 89.06 184 MET A N 1
ATOM 1524 C CA . MET A 1 184 ? -24.679 -13.711 3.600 1.00 89.06 184 MET A CA 1
ATOM 1525 C C . MET A 1 184 ? -23.993 -13.570 2.224 1.00 89.06 184 MET A C 1
ATOM 1527 O O . MET A 1 184 ? -24.630 -13.176 1.239 1.00 89.06 184 MET A O 1
ATOM 1531 N N . ILE A 1 185 ? -22.675 -13.786 2.147 1.00 88.88 185 ILE A N 1
ATOM 1532 C CA . ILE A 1 185 ? -21.930 -13.854 0.882 1.00 88.88 185 ILE A CA 1
ATOM 1533 C C . ILE A 1 185 ? -22.035 -15.268 0.309 1.00 88.88 185 ILE A C 1
ATOM 1535 O O . ILE A 1 185 ? -22.280 -15.409 -0.887 1.00 88.88 185 ILE A O 1
ATOM 1539 N N . LEU A 1 186 ? -21.895 -16.298 1.148 1.00 87.25 186 LEU A N 1
ATOM 1540 C CA . LEU A 1 186 ? -21.962 -17.697 0.732 1.00 87.25 186 LEU A CA 1
ATOM 1541 C C . LEU A 1 186 ? -23.354 -18.074 0.201 1.00 87.25 186 LEU A C 1
ATOM 1543 O O . LEU A 1 186 ? -23.430 -18.720 -0.836 1.00 87.25 186 LEU A O 1
ATOM 1547 N N . GLU A 1 187 ? -24.436 -17.574 0.807 1.00 89.00 187 GLU A N 1
ATOM 1548 C CA . GLU A 1 187 ? -25.820 -17.722 0.307 1.00 89.00 187 GLU A CA 1
ATOM 1549 C C . GLU A 1 187 ? -26.015 -17.261 -1.151 1.00 89.00 187 GLU A C 1
ATOM 1551 O O . GLU A 1 187 ? -26.922 -17.725 -1.841 1.00 89.00 187 GLU A O 1
ATOM 1556 N N . LYS A 1 188 ? -25.174 -16.340 -1.640 1.00 89.38 188 LYS A N 1
ATOM 1557 C CA . LYS A 1 188 ? -25.243 -15.796 -3.009 1.00 89.38 188 LYS A CA 1
ATOM 1558 C C . LYS A 1 188 ? -24.414 -16.594 -4.015 1.00 89.38 188 LYS A C 1
ATOM 1560 O O . LYS A 1 188 ? -24.439 -16.272 -5.203 1.00 89.38 188 LYS A O 1
ATOM 1565 N N . VAL A 1 189 ? -23.662 -17.594 -3.560 1.00 84.31 189 VAL A N 1
ATOM 1566 C CA . VAL A 1 189 ? -22.809 -18.436 -4.399 1.00 84.31 189 VAL A CA 1
ATOM 1567 C C . VAL A 1 189 ? -23.376 -19.857 -4.390 1.00 84.31 189 VAL A C 1
ATOM 1569 O O . VAL A 1 189 ? -23.466 -20.456 -3.322 1.00 84.31 189 VAL A O 1
ATOM 1572 N N . PRO A 1 190 ? -23.716 -20.451 -5.550 1.00 78.25 190 PRO A N 1
ATOM 1573 C CA . PRO A 1 190 ? -24.089 -21.860 -5.618 1.00 78.25 190 PRO A CA 1
ATOM 1574 C C . PRO A 1 190 ? -22.839 -22.723 -5.387 1.00 78.25 190 PRO A C 1
ATOM 1576 O O . PRO A 1 190 ? -22.149 -23.114 -6.328 1.00 78.25 190 PRO A O 1
ATOM 1579 N N . CYS A 1 191 ? -22.502 -22.958 -4.119 1.00 73.06 191 CYS A N 1
ATOM 1580 C CA . CYS A 1 191 ? -21.348 -23.741 -3.702 1.00 73.06 191 CYS A CA 1
ATOM 1581 C C . CYS A 1 191 ? -21.770 -24.811 -2.693 1.00 73.06 191 CYS A C 1
ATOM 1583 O O . CYS A 1 191 ? -22.070 -24.520 -1.540 1.00 73.06 191 CYS A O 1
ATOM 1585 N N . GLU A 1 192 ? -21.754 -26.064 -3.138 1.00 75.88 192 GLU A N 1
ATOM 1586 C CA . GLU A 1 192 ? -22.103 -27.244 -2.334 1.00 75.88 192 GLU A CA 1
ATOM 1587 C C . GLU A 1 192 ? -20.905 -27.774 -1.515 1.00 75.88 192 GLU A C 1
ATOM 1589 O O . GLU A 1 192 ? -21.003 -28.795 -0.837 1.00 75.88 192 GLU A O 1
ATOM 1594 N N . ILE A 1 193 ? -19.751 -27.098 -1.586 1.00 78.75 193 ILE A N 1
ATOM 1595 C CA . ILE A 1 193 ? -18.482 -27.543 -1.001 1.00 78.75 193 ILE A CA 1
ATOM 1596 C C . ILE A 1 193 ? -18.192 -26.758 0.280 1.00 78.75 193 ILE A C 1
ATOM 1598 O O . ILE A 1 193 ? -18.063 -25.533 0.263 1.00 78.75 193 ILE A O 1
ATOM 1602 N N . THR A 1 194 ? -17.987 -27.471 1.387 1.00 78.56 194 THR A N 1
ATOM 1603 C CA . THR A 1 194 ? -17.531 -26.880 2.651 1.00 78.56 194 THR A CA 1
ATOM 1604 C C . THR A 1 194 ? -16.124 -26.293 2.495 1.00 78.56 194 THR A C 1
ATOM 1606 O O . THR A 1 194 ? -15.147 -27.028 2.356 1.00 78.56 194 THR A O 1
ATOM 1609 N N . MET A 1 195 ? -16.005 -24.965 2.551 1.00 78.31 195 MET A N 1
ATOM 1610 C CA . MET A 1 195 ? -14.728 -24.244 2.480 1.00 78.31 195 MET A CA 1
ATOM 1611 C C . MET A 1 195 ? -14.328 -23.639 3.831 1.00 78.31 195 MET A C 1
ATOM 1613 O O . MET A 1 195 ? -15.172 -23.283 4.653 1.00 78.31 195 MET A O 1
ATOM 1617 N N . ALA A 1 196 ? -13.020 -23.482 4.052 1.00 86.25 196 ALA A N 1
ATOM 1618 C CA . ALA A 1 196 ? -12.499 -22.783 5.223 1.00 86.25 196 ALA A CA 1
ATOM 1619 C C . ALA A 1 196 ? -12.853 -21.282 5.174 1.00 86.25 196 ALA A C 1
ATOM 1621 O O . ALA A 1 196 ? -12.630 -20.619 4.161 1.00 86.25 196 ALA A O 1
ATOM 1622 N N . LYS A 1 197 ? -13.374 -20.735 6.283 1.00 86.31 197 LYS A N 1
ATOM 1623 C CA . LYS A 1 197 ? -13.772 -19.319 6.381 1.00 86.31 197 LYS A CA 1
ATOM 1624 C C . LYS A 1 197 ? -12.534 -18.405 6.242 1.00 86.31 197 LYS A C 1
ATOM 1626 O O . LYS A 1 197 ? -11.568 -18.592 6.986 1.00 86.31 197 LYS A O 1
ATOM 1631 N N . PRO A 1 198 ? -12.531 -17.417 5.326 1.00 90.31 198 PRO A N 1
ATOM 1632 C CA . PRO A 1 198 ? -11.362 -16.582 5.056 1.00 90.31 198 PRO A CA 1
ATOM 1633 C C . PRO A 1 198 ? -10.992 -15.679 6.243 1.00 90.31 198 PRO A C 1
ATOM 1635 O O . PRO A 1 198 ? -11.842 -15.214 7.008 1.00 90.31 198 PRO A O 1
ATOM 1638 N N . ASN A 1 199 ? -9.698 -15.378 6.387 1.00 90.88 199 ASN A N 1
ATOM 1639 C CA . ASN A 1 199 ? -9.201 -14.539 7.484 1.00 90.88 199 ASN A CA 1
ATOM 1640 C C . ASN A 1 199 ? -9.601 -13.060 7.349 1.00 90.88 199 ASN A C 1
ATOM 1642 O O . ASN A 1 199 ? -9.694 -12.378 8.371 1.00 90.88 199 ASN A O 1
ATOM 1646 N N . MET A 1 200 ? -9.817 -12.582 6.121 1.00 91.94 200 MET A N 1
ATOM 1647 C CA . MET A 1 200 ? -10.226 -11.221 5.762 1.00 91.94 200 MET A CA 1
ATOM 1648 C C . MET A 1 200 ? -11.142 -11.287 4.535 1.00 91.94 200 MET A C 1
ATOM 1650 O O . MET A 1 200 ? -10.970 -12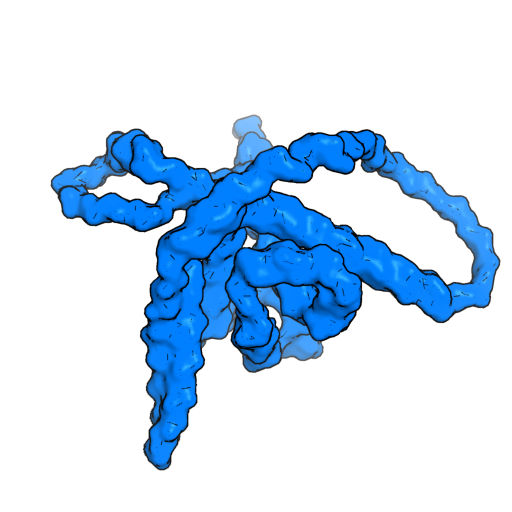.170 3.694 1.00 91.94 200 MET A O 1
ATOM 1654 N N . ILE A 1 201 ? -12.094 -10.362 4.429 1.00 93.19 201 ILE A N 1
ATOM 1655 C CA . ILE A 1 201 ? -13.023 -10.244 3.299 1.00 93.19 201 ILE A CA 1
ATOM 1656 C C . ILE A 1 201 ? -12.989 -8.786 2.845 1.00 93.19 201 ILE A C 1
ATOM 1658 O O . ILE A 1 201 ? -12.952 -7.883 3.681 1.00 93.19 201 ILE A O 1
ATOM 1662 N N . PHE A 1 202 ? -13.003 -8.557 1.533 1.00 93.75 202 PHE A N 1
ATOM 1663 C CA . PHE A 1 202 ? -13.019 -7.217 0.957 1.00 93.75 202 PHE A CA 1
ATOM 1664 C C . PHE A 1 202 ? -14.072 -7.112 -0.144 1.00 93.75 202 PHE A C 1
ATOM 1666 O O . PHE A 1 202 ? -14.244 -8.032 -0.943 1.00 93.75 202 PHE A O 1
ATOM 1673 N N . GLN A 1 203 ? -14.740 -5.966 -0.202 1.00 92.81 203 GLN A N 1
ATOM 1674 C CA . GLN A 1 203 ? -15.657 -5.580 -1.264 1.00 92.81 203 GLN A CA 1
ATOM 1675 C C . GLN A 1 203 ? -14.958 -4.603 -2.213 1.00 92.81 203 GLN A C 1
ATOM 1677 O O . GLN A 1 203 ? -14.234 -3.708 -1.779 1.00 92.81 203 GLN A O 1
ATOM 1682 N N . LEU A 1 204 ? -15.219 -4.759 -3.511 1.00 92.12 204 LEU A N 1
ATOM 1683 C CA . LEU A 1 204 ? -14.850 -3.798 -4.547 1.00 92.12 204 LEU A CA 1
ATOM 1684 C C . LEU A 1 204 ? -16.082 -2.969 -4.914 1.00 92.12 204 LEU A C 1
ATOM 1686 O O . LEU A 1 204 ? -17.080 -3.517 -5.383 1.00 92.12 204 LEU A O 1
ATOM 1690 N N . ASP A 1 205 ? -16.013 -1.657 -4.716 1.00 85.69 205 ASP A N 1
ATOM 1691 C CA . ASP A 1 205 ? -17.087 -0.724 -5.052 1.00 85.69 205 ASP A CA 1
ATOM 1692 C C . ASP A 1 205 ? -16.753 0.044 -6.339 1.00 85.69 205 ASP A C 1
ATOM 1694 O O . ASP A 1 205 ? -15.785 0.804 -6.430 1.00 85.69 205 ASP A O 1
ATOM 1698 N N . ASN A 1 206 ? -17.551 -0.187 -7.379 1.00 76.00 206 ASN A N 1
ATOM 1699 C CA . ASN A 1 206 ? -17.288 0.289 -8.733 1.00 76.00 206 ASN A CA 1
ATOM 1700 C C . ASN A 1 206 ? -17.975 1.647 -8.980 1.00 76.00 206 ASN A C 1
ATOM 1702 O O . ASN A 1 206 ? -18.764 1.814 -9.917 1.00 76.00 206 ASN A O 1
ATOM 1706 N N . SER A 1 207 ? -17.651 2.625 -8.128 1.00 62.16 207 SER A N 1
ATOM 1707 C CA . SER A 1 207 ? -18.258 3.968 -8.055 1.00 62.16 207 SER A CA 1
ATOM 1708 C C . SER A 1 207 ? -18.291 4.744 -9.384 1.00 62.16 207 SER A C 1
ATOM 1710 O O . SER A 1 207 ? -19.119 5.634 -9.569 1.00 62.16 207 SER A O 1
ATOM 1712 N N . ASN A 1 208 ? -17.442 4.373 -10.347 1.00 54.69 208 ASN A N 1
ATOM 1713 C CA . ASN A 1 208 ? -17.308 5.025 -11.651 1.00 54.69 208 ASN A CA 1
ATOM 1714 C C . ASN A 1 208 ? -18.172 4.436 -12.792 1.00 54.69 208 ASN A C 1
ATOM 1716 O O . ASN A 1 208 ? -18.094 4.942 -13.912 1.00 54.69 208 ASN A O 1
ATOM 1720 N N . ASN A 1 209 ? -18.983 3.388 -12.568 1.00 47.84 209 ASN A N 1
ATOM 1721 C CA . ASN A 1 209 ? -19.691 2.679 -13.657 1.00 47.84 209 ASN A CA 1
ATOM 1722 C C . ASN A 1 209 ? -21.237 2.738 -13.641 1.00 47.84 209 ASN A C 1
ATOM 1724 O O . ASN A 1 209 ? -21.862 2.220 -14.565 1.00 47.84 209 ASN A O 1
ATOM 1728 N N . SER A 1 210 ? -21.882 3.417 -12.686 1.00 44.53 210 SER A N 1
ATOM 1729 C CA . SER A 1 210 ? -23.358 3.482 -12.591 1.00 44.53 210 SER A CA 1
ATOM 1730 C C . SER A 1 210 ? -24.040 4.574 -13.443 1.00 44.53 210 SER A C 1
ATOM 1732 O O . SER A 1 210 ? -25.263 4.689 -13.428 1.00 44.53 210 SER A O 1
ATOM 1734 N N . LYS A 1 211 ? -23.287 5.358 -14.234 1.00 42.72 211 LYS A N 1
ATOM 1735 C CA . LYS A 1 211 ? -23.822 6.390 -15.155 1.00 42.72 211 LYS A CA 1
ATOM 1736 C C . LYS A 1 211 ? -23.579 6.087 -16.644 1.00 42.72 211 LYS A C 1
ATOM 1738 O O . LYS A 1 211 ? -23.288 6.993 -17.426 1.00 42.72 211 LYS A O 1
ATOM 1743 N N . LYS A 1 212 ? -23.743 4.830 -17.074 1.00 41.53 212 LYS A N 1
ATOM 1744 C CA . LYS A 1 212 ? -23.904 4.500 -18.505 1.00 41.53 212 LYS A CA 1
ATOM 1745 C C . LYS A 1 212 ? -25.379 4.265 -18.829 1.00 41.53 212 LYS A C 1
ATOM 1747 O O . LYS A 1 212 ? -26.012 3.345 -18.328 1.00 41.53 212 LYS A O 1
ATOM 1752 N N . LYS A 1 213 ? -25.908 5.193 -19.629 1.00 36.75 213 LYS A N 1
ATOM 1753 C CA . LYS A 1 213 ? -27.315 5.368 -20.004 1.00 36.75 213 LYS A CA 1
ATOM 1754 C C . LYS A 1 213 ? -27.954 4.062 -20.498 1.00 36.75 213 LYS A C 1
ATOM 1756 O O . LYS A 1 213 ? -27.445 3.470 -21.444 1.00 36.75 213 LYS A O 1
ATOM 1761 N N . LYS A 1 214 ? -29.136 3.717 -19.966 1.00 40.38 214 LYS A N 1
ATOM 1762 C CA . LYS A 1 214 ? -30.178 3.109 -20.808 1.00 40.38 214 LYS A CA 1
ATOM 1763 C C . LYS A 1 214 ? -30.517 4.131 -21.896 1.00 40.38 214 LYS A C 1
ATOM 1765 O O . LYS A 1 214 ? -30.796 5.286 -21.564 1.00 40.38 214 LYS A O 1
ATOM 1770 N N . LYS A 1 215 ? -30.461 3.723 -23.157 1.00 34.75 215 LYS A N 1
ATOM 1771 C CA . LYS A 1 215 ? -30.997 4.452 -24.304 1.00 34.75 215 LYS A CA 1
ATOM 1772 C C . LYS A 1 215 ? -31.538 3.431 -25.295 1.00 34.75 215 LYS A C 1
ATOM 1774 O O . LYS A 1 215 ? -30.943 2.332 -25.323 1.00 34.75 215 LYS A O 1
#

Secondary structure (DSSP, 8-state):
-EEEEEEEE-SSS-EEEEEEEE---THHHHHHHH-TTSSTTS-PPP---------------HHHHHHHHHHHHHHHHHHHHHHHHH-HHHHHHHHHHHHHHHHSTTHHHH--S--GGGEETTEE-HHHHHHHHHH---HHHHHHHTTSTTHHHHTHHHHHHHHIIIIIS---EEEEE-GGGHHHHHTTS---S--PPPS-EEEEE-TTSTT----